Protein AF-0000000076640318 (afdb_homodimer)

Organism: NCBI:txid1194090

Solvent-accessible surface area (backbone atoms only — not comparable to full-atom values): 16605 Å² total; per-residue (Å²): 101,62,72,83,63,49,71,62,54,50,52,52,51,56,47,25,35,64,36,36,64,62,48,57,65,58,52,10,62,75,68,71,48,52,46,69,56,44,52,51,50,51,50,50,40,42,74,70,44,44,39,70,40,31,24,37,37,61,36,46,62,41,58,44,34,65,32,41,34,41,34,36,33,30,65,45,60,81,81,25,46,64,56,43,52,52,50,50,61,67,34,58,45,42,28,27,33,28,33,35,50,71,99,40,44,29,42,30,36,33,47,28,48,38,72,66,56,39,51,52,49,53,53,51,55,58,64,38,69,35,41,75,49,73,49,72,28,45,50,76,42,76,76,32,79,54,80,56,72,65,58,80,70,62,55,70,80,125,102,63,73,84,61,50,70,62,54,49,54,51,50,58,46,25,36,64,36,35,66,62,50,57,63,57,52,8,62,74,68,70,48,50,46,69,57,44,51,51,49,52,51,50,39,42,75,71,42,43,39,69,41,31,23,35,36,61,37,46,60,42,56,44,34,67,32,41,33,41,35,36,33,29,64,45,60,81,81,27,45,65,56,45,51,53,50,50,63,68,33,58,45,43,27,28,34,28,34,34,49,71,100,37,44,28,42,32,36,33,47,28,49,38,71,67,55,40,51,52,51,51,52,52,55,57,65,39,70,37,41,76,46,72,49,73,26,46,49,76,44,75,76,33,79,55,80,58,73,65,59,79,71,62,56,71,81,125

InterPro domains:
  IPR000485 AsnC-type HTH domain [PR00033] (5-21)
  IPR000485 AsnC-type HTH domain [PR00033] (32-51)
  IPR000485 AsnC-type HTH domain [PS50956] (5-66)
  IPR011008 Dimeric alpha-beta barrel [SSF54909] (65-151)
  IPR011991 ArsR-like helix-turn-helix domain [cd00090] (6-56)
  IPR019887 Transcription regulator AsnC/Lrp, ligand binding domain [PF01037] (68-148)
  IPR019888 Transcription regulator AsnC-like [SM00344] (5-112)
  IPR036388 Winged helix-like DNA-binding domain superfamily [G3DSA:1.10.10.10] (1-58)
  IPR036390 Winged helix DNA-binding domain superfamily [SSF46785] (3-74)

Foldseek 3Di:
DCPPDDPLLVQLLQVCQVVVPDDLVVSCVVSVHDSVVSVVSVVVCVVVCVPVDDDDDDDCVVVQQPWKKKKFWAFDDPVQVVVLVVVLVPDPQWPDWDQDDDDGGIITIGTHRDPVRVVVVVVVSCPRHRTDDMDMDIDPDDDDDGPDDPCVVVDDDD/DCPPDDPLLVQLLQVCQVVVPDDLVVSCVVSVHDSVVSVVSVVVCVVVCVPVDDDDDDDCVVVQQPWKKKKFWAFDDPVQVVVLVVVLVPDPQWPDWDQDDDDGGIITIGTHRDPVRVVVVVVVSCPRHRTDDMDMDIDPDDDDDGPDDPCVVVDDDD

Sequence (316 aa):
MAKGLDEIDIKILKHLQKEGRAQRNQLAEIVHLSVPSVSERMRKLEEKKLITDYRAILDGKLFNFDITAFVFVEVDGSDNYPKFIERTTNEPEVLECHSITGDGSHILKIRTENTDSFEKLLSRIQSWDGVSKSRSNVVLSSFKETTELPIEKTIDPKMAKGLDEIDIKILKHLQKEGRAQRNQLAEIVHLSVPSVSERMRKLEEKKLITDYRAILDGKLFNFDITAFVFVEVDGSDNYPKFIERTTNEPEVLECHSITGDGSHILKIRTENTDSFEKLLSRIQSWDGVSKSRSNVVLSSFKETTELPIEKTIDPK

pLDDT: mean 92.49, std 10.77, range [34.0, 98.69]

Nearest PDB structures (foldseek):
  2w25-assembly1_B  TM=9.347E-01  e=5.124E-13  Mycobacterium tuberculosis H37Rv
  2w29-assembly1_B  TM=9.343E-01  e=7.924E-13  Mycobacterium tuberculosis H37Rv
  2qz8-assembly1_B-2  TM=8.469E-01  e=8.434E-13  Mycobacterium tuberculosis H37Rv
  2ivm-assembly1_A  TM=8.840E-01  e=4.826E-12  Mycobacterium tuberculosis H37Rv
  4pcq-assembly1_B  TM=8.204E-01  e=1.576E-11  Mycobacterium tuberculosis H37Rv

Radius of gyration: 20.55 Å; Cα contacts (8 Å, |Δi|>4): 583; chains: 2; bounding box: 61×55×47 Å

Structure (mmCIF, N/CA/C/O backbone):
data_AF-0000000076640318-model_v1
#
loop_
_entity.id
_entity.type
_entity.pdbx_description
1 polymer 'Transcriptional regulator, AsnC family'
#
loop_
_atom_site.group_PDB
_atom_site.id
_atom_site.type_symbol
_atom_site.label_atom_id
_atom_site.label_alt_id
_atom_site.label_comp_id
_atom_site.label_asym_id
_atom_site.label_entity_id
_atom_site.label_seq_id
_atom_site.pdbx_PDB_ins_code
_atom_site.Cartn_x
_atom_site.Cartn_y
_atom_site.Cartn_z
_atom_site.occupancy
_atom_site.B_iso_or_equiv
_atom_site.auth_seq_id
_atom_site.auth_comp_id
_atom_site.auth_asym_id
_atom_site.auth_atom_id
_atom_site.pdbx_PDB_model_num
ATOM 1 N N . MET A 1 1 ? -16.531 -1.741 13.969 1 59.69 1 MET A N 1
ATOM 2 C CA . MET A 1 1 ? -17.062 -1.849 12.609 1 59.69 1 MET A CA 1
ATOM 3 C C . MET A 1 1 ? -17.594 -0.506 12.133 1 59.69 1 MET A C 1
ATOM 5 O O . MET A 1 1 ? -17.906 0.372 12.945 1 59.69 1 MET A O 1
ATOM 9 N N . ALA A 1 2 ? -17.203 -0.259 10.773 1 64.5 2 ALA A N 1
ATOM 10 C CA . ALA A 1 2 ? -17.688 0.993 10.188 1 64.5 2 ALA A CA 1
ATOM 11 C C . ALA A 1 2 ? -19.188 1.162 10.398 1 64.5 2 ALA A C 1
ATOM 13 O O . ALA A 1 2 ? -19.828 1.986 9.742 1 64.5 2 ALA A O 1
ATOM 14 N N . LYS A 1 3 ? -19.703 0.493 11.469 1 64.19 3 LYS A N 1
ATOM 15 C CA . LYS A 1 3 ? -21.109 0.664 11.844 1 64.19 3 LYS A CA 1
ATOM 16 C C . LYS A 1 3 ? -21.359 2.041 12.453 1 64.19 3 LYS A C 1
ATOM 18 O O . LYS A 1 3 ? -20.609 2.48 13.328 1 64.19 3 LYS A O 1
ATOM 23 N N . GLY A 1 4 ? -22.172 2.812 11.719 1 77.62 4 GLY A N 1
ATOM 24 C CA . GLY A 1 4 ? -22.625 4.09 12.25 1 77.62 4 GLY A CA 1
ATOM 25 C C . GLY A 1 4 ? -22.031 5.281 11.523 1 77.62 4 GLY A C 1
ATOM 26 O O . GLY A 1 4 ? -22.281 6.43 11.898 1 77.62 4 GLY A O 1
ATOM 27 N N . LEU A 1 5 ? -21.156 4.945 10.609 1 88.88 5 LEU A N 1
ATOM 28 C CA . LEU A 1 5 ? -20.609 6.062 9.844 1 88.88 5 LEU A CA 1
ATOM 29 C C . LEU A 1 5 ? -21.688 6.688 8.953 1 88.88 5 LEU A C 1
ATOM 31 O O . LEU A 1 5 ? -22.5 5.973 8.367 1 88.88 5 LEU A O 1
ATOM 35 N N . ASP A 1 6 ? -21.719 7.93 8.977 1 90.75 6 ASP A N 1
ATOM 36 C CA . ASP A 1 6 ? -22.656 8.602 8.078 1 90.75 6 ASP A CA 1
ATOM 37 C C . ASP A 1 6 ? -21.969 9.055 6.797 1 90.75 6 ASP A C 1
ATOM 39 O O . ASP A 1 6 ? -20.797 8.727 6.562 1 90.75 6 ASP A O 1
ATOM 43 N N . GLU A 1 7 ? -22.703 9.734 5.984 1 92.19 7 GLU A N 1
ATOM 44 C CA . GLU A 1 7 ? -22.219 10.141 4.672 1 92.19 7 GLU A CA 1
ATOM 45 C C . GLU A 1 7 ? -21.031 11.109 4.793 1 92.19 7 GLU A C 1
ATOM 47 O O . GLU A 1 7 ? -20.125 11.094 3.963 1 92.19 7 GLU A O 1
ATOM 52 N N . ILE A 1 8 ? -21.094 11.922 5.75 1 94.06 8 ILE A N 1
ATOM 53 C CA . ILE A 1 8 ? -20.047 12.898 5.957 1 94.06 8 ILE A CA 1
ATOM 54 C C . ILE A 1 8 ? -18.734 12.188 6.301 1 94.06 8 ILE A C 1
ATOM 56 O O . ILE A 1 8 ? -17.672 12.516 5.758 1 94.06 8 ILE A O 1
ATOM 60 N N . ASP A 1 9 ? -18.812 11.195 7.219 1 95.19 9 ASP A N 1
ATOM 61 C CA . ASP A 1 9 ? -17.641 10.406 7.57 1 95.19 9 ASP A CA 1
ATOM 62 C C . ASP A 1 9 ? -17.016 9.773 6.328 1 95.19 9 ASP A C 1
ATOM 64 O O . ASP A 1 9 ? -15.797 9.82 6.152 1 95.19 9 ASP A O 1
ATOM 68 N N . ILE A 1 10 ? -17.844 9.273 5.531 1 95 10 ILE A N 1
ATOM 69 C CA . ILE A 1 10 ? -17.391 8.586 4.328 1 95 10 ILE A CA 1
ATOM 70 C C . ILE A 1 10 ? -16.719 9.586 3.391 1 95 10 ILE A C 1
ATOM 72 O O . ILE A 1 10 ? -15.664 9.289 2.816 1 95 10 ILE A O 1
ATOM 76 N N . LYS A 1 11 ? -17.297 10.68 3.215 1 95.12 11 LYS A N 1
ATOM 77 C CA . LYS A 1 11 ? -16.719 11.719 2.363 1 95.12 11 LYS A CA 1
ATOM 78 C C . LYS A 1 11 ? -15.344 12.141 2.873 1 95.12 11 LYS A C 1
ATOM 80 O O . LYS A 1 11 ? -14.406 12.297 2.09 1 95.12 11 LYS A O 1
ATOM 85 N N . ILE A 1 12 ? -15.25 12.336 4.152 1 96.56 12 ILE A N 1
ATOM 86 C CA . ILE A 1 12 ? -13.984 12.719 4.77 1 96.56 12 ILE A CA 1
ATOM 87 C C . ILE A 1 12 ? -12.938 11.633 4.504 1 96.56 12 ILE A C 1
ATOM 89 O O . ILE A 1 12 ? -11.828 11.93 4.074 1 96.56 12 ILE A O 1
ATOM 93 N N . LEU A 1 13 ? -13.344 10.422 4.738 1 97.19 13 LEU A N 1
ATOM 94 C CA . LEU A 1 13 ? -12.43 9.289 4.582 1 97.19 13 LEU A CA 1
ATOM 95 C C . LEU A 1 13 ? -11.977 9.156 3.133 1 97.19 13 LEU A C 1
ATOM 97 O O . LEU A 1 13 ? -10.805 8.883 2.867 1 97.19 13 LEU A O 1
ATOM 101 N N . LYS A 1 14 ? -12.914 9.312 2.238 1 96.38 14 LYS A N 1
ATOM 102 C CA . LYS A 1 14 ? -12.578 9.242 0.819 1 96.38 14 LYS A CA 1
ATOM 103 C C . LYS A 1 14 ? -11.516 10.266 0.451 1 96.38 14 LYS A C 1
ATOM 105 O O . LYS A 1 14 ? -10.547 9.953 -0.246 1 96.38 14 LYS A O 1
ATOM 110 N N . HIS A 1 15 ? -11.672 11.414 0.914 1 96.44 15 HIS A N 1
ATOM 111 C CA . HIS A 1 15 ? -10.734 12.492 0.612 1 96.44 15 HIS A CA 1
ATOM 112 C C . HIS A 1 15 ? -9.375 12.234 1.259 1 96.44 15 HIS A C 1
ATOM 114 O O . HIS A 1 15 ? -8.336 12.406 0.618 1 96.44 15 HIS A O 1
ATOM 120 N N . LEU A 1 16 ? -9.391 11.773 2.471 1 97.62 16 LEU A N 1
ATOM 121 C CA . LEU A 1 16 ? -8.156 11.562 3.215 1 97.62 16 LEU A CA 1
ATOM 122 C C . LEU A 1 16 ? -7.34 10.43 2.605 1 97.62 16 LEU A C 1
ATOM 124 O O . LEU A 1 16 ? -6.109 10.438 2.656 1 97.62 16 LEU A O 1
ATOM 128 N N . GLN A 1 17 ? -8.039 9.422 2.02 1 97.81 17 GLN A N 1
ATOM 129 C CA . GLN A 1 17 ? -7.316 8.336 1.362 1 97.81 17 GLN A CA 1
ATOM 130 C C . GLN A 1 17 ? -6.512 8.852 0.171 1 97.81 17 GLN A C 1
ATOM 132 O O . GLN A 1 17 ? -5.5 8.258 -0.204 1 97.81 17 GLN A O 1
ATOM 137 N N . LYS A 1 18 ? -6.945 9.945 -0.354 1 96.31 18 LYS A N 1
ATOM 138 C CA . LYS A 1 18 ? -6.289 10.531 -1.522 1 96.31 18 LYS A CA 1
ATOM 139 C C . LYS A 1 18 ? -5.348 11.656 -1.118 1 96.31 18 LYS A C 1
ATOM 141 O O . LYS A 1 18 ? -4.277 11.828 -1.709 1 96.31 18 LYS A O 1
ATOM 146 N N . GLU A 1 19 ? -5.836 12.398 -0.185 1 96.5 19 GLU A N 1
ATOM 147 C CA . GLU A 1 19 ? -5.09 13.539 0.349 1 96.5 19 GLU A CA 1
ATOM 148 C C . GLU A 1 19 ? -4.945 13.445 1.865 1 96.5 19 GLU A C 1
ATOM 150 O O . GLU A 1 19 ? -5.629 14.156 2.605 1 96.5 19 GLU A O 1
ATOM 155 N N . GLY A 1 20 ? -4.012 12.711 2.232 1 96.88 20 GLY A N 1
ATOM 156 C CA . GLY A 1 20 ? -3.844 12.406 3.643 1 96.88 20 GLY A CA 1
ATOM 157 C C . GLY A 1 20 ? -3.445 13.609 4.473 1 96.88 20 GLY A C 1
ATOM 158 O O . GLY A 1 20 ? -3.627 13.617 5.691 1 96.88 20 GLY A O 1
ATOM 159 N N . ARG A 1 21 ? -2.922 14.656 3.846 1 95 21 ARG A N 1
ATOM 160 C CA . ARG A 1 21 ? -2.504 15.852 4.57 1 95 21 ARG A CA 1
ATOM 161 C C . ARG A 1 21 ? -3.469 17.016 4.32 1 95 21 ARG A C 1
ATOM 163 O O . ARG A 1 21 ? -3.127 18.172 4.547 1 95 21 ARG A O 1
ATOM 170 N N . ALA A 1 22 ? -4.59 16.688 3.803 1 94.69 22 ALA A N 1
ATOM 171 C CA . ALA A 1 22 ? -5.57 17.75 3.578 1 94.69 22 ALA A CA 1
ATOM 172 C C . ALA A 1 22 ? -5.809 18.562 4.852 1 94.69 22 ALA A C 1
ATOM 174 O O . ALA A 1 22 ? -5.91 18 5.941 1 94.69 22 ALA A O 1
ATOM 175 N N . GLN A 1 23 ? -5.855 19.891 4.66 1 93.69 23 GLN A N 1
ATOM 176 C CA . GLN A 1 23 ? -6.133 20.766 5.789 1 93.69 23 GLN A CA 1
ATOM 177 C C . GLN A 1 23 ? -7.574 20.609 6.266 1 93.69 23 GLN A C 1
ATOM 179 O O . GLN A 1 23 ? -8.484 20.406 5.457 1 93.69 23 GLN A O 1
ATOM 184 N N . ARG A 1 24 ? -7.66 20.75 7.543 1 95.25 24 ARG A N 1
ATOM 185 C CA . ARG A 1 24 ? -8.992 20.594 8.117 1 95.25 24 ARG A CA 1
ATOM 186 C C . ARG A 1 24 ? -9.953 21.625 7.547 1 95.25 24 ARG A C 1
ATOM 188 O O . ARG A 1 24 ? -11.148 21.359 7.383 1 95.25 24 ARG A O 1
ATOM 195 N N . ASN A 1 25 ? -9.453 22.844 7.23 1 96.38 25 ASN A N 1
ATOM 196 C CA . ASN A 1 25 ? -10.32 23.875 6.641 1 96.38 25 ASN A CA 1
ATOM 197 C C . ASN A 1 25 ? -10.797 23.469 5.25 1 96.38 25 ASN A C 1
ATOM 199 O O . ASN A 1 25 ? -11.945 23.719 4.887 1 96.38 25 ASN A O 1
ATOM 203 N N . GLN A 1 26 ? -10.016 22.875 4.465 1 96.19 26 GLN A N 1
ATOM 204 C CA . GLN A 1 26 ? -10.406 22.359 3.154 1 96.19 26 GLN A CA 1
ATOM 205 C C . GLN A 1 26 ? -11.453 21.266 3.277 1 96.19 26 GLN A C 1
ATOM 207 O O . GLN A 1 26 ? -12.445 21.266 2.549 1 96.19 26 GLN A O 1
ATOM 212 N N . LEU A 1 27 ? -11.195 20.328 4.164 1 97.38 27 LEU A N 1
ATOM 213 C CA . LEU A 1 27 ? -12.156 19.25 4.402 1 97.38 27 LEU A CA 1
ATOM 214 C C . LEU A 1 27 ? -13.508 19.812 4.836 1 97.38 27 LEU A C 1
ATOM 216 O O . LEU A 1 27 ? -14.555 19.328 4.406 1 97.38 27 LEU A O 1
ATOM 220 N N . ALA A 1 28 ? -13.445 20.781 5.727 1 97.75 28 ALA A N 1
ATOM 221 C CA . ALA A 1 28 ? -14.664 21.438 6.203 1 97.75 28 ALA A CA 1
ATOM 222 C C . ALA A 1 28 ? -15.477 22 5.039 1 97.75 28 ALA A C 1
ATOM 224 O O . ALA A 1 28 ? -16.703 21.859 5 1 97.75 28 ALA A O 1
ATOM 225 N N . GLU A 1 29 ? -14.836 22.625 4.102 1 97.31 29 GLU A N 1
ATOM 226 C CA . GLU A 1 29 ? -15.492 23.172 2.914 1 97.31 29 GLU A CA 1
ATOM 227 C C . GLU A 1 29 ? -16.094 22.062 2.061 1 97.31 29 GLU A C 1
ATOM 229 O O . GLU A 1 29 ? -17.234 22.188 1.607 1 97.31 29 GLU A O 1
ATOM 234 N N . ILE A 1 30 ? -15.43 21.031 1.922 1 95.31 30 ILE A N 1
ATOM 235 C CA . ILE A 1 30 ? -15.828 19.922 1.066 1 95.31 30 ILE A CA 1
ATOM 236 C C . ILE A 1 30 ? -17.078 19.25 1.637 1 95.31 30 ILE A C 1
ATOM 238 O O . ILE A 1 30 ? -17.984 18.875 0.89 1 95.31 30 ILE A O 1
ATOM 242 N N . VAL A 1 31 ? -17.125 19.078 2.906 1 96.44 31 VAL A N 1
ATOM 243 C CA . VAL A 1 31 ? -18.219 18.312 3.496 1 96.44 31 VAL A CA 1
ATOM 244 C C . VAL A 1 31 ? -19.25 19.266 4.094 1 96.44 31 VAL A C 1
ATOM 246 O O . VAL A 1 31 ? -20.234 18.828 4.699 1 96.44 31 VAL A O 1
ATOM 249 N N . HIS A 1 32 ? -19 20.578 4.008 1 96.94 32 HIS A N 1
ATOM 250 C CA . HIS A 1 32 ? -19.938 21.609 4.445 1 96.94 32 HIS A CA 1
ATOM 251 C C . HIS A 1 32 ? -20.172 21.531 5.949 1 96.94 32 HIS A C 1
ATOM 253 O O . HIS A 1 32 ? -21.328 21.516 6.402 1 96.94 32 HIS A O 1
ATOM 259 N N . LEU A 1 33 ? -19.188 21.5 6.719 1 97.56 33 LEU A N 1
ATOM 260 C CA . LEU A 1 33 ? -19.172 21.547 8.18 1 97.56 33 LEU A CA 1
ATOM 261 C C . LEU A 1 33 ? -18.172 22.578 8.68 1 97.56 33 LEU A C 1
ATOM 263 O O . LEU A 1 33 ? -17.406 23.141 7.895 1 97.56 33 LEU A O 1
ATOM 267 N N . SER A 1 34 ? -18.266 22.812 9.969 1 97.5 34 SER A N 1
ATOM 268 C CA . SER A 1 34 ? -17.266 23.672 10.594 1 97.5 34 SER A CA 1
ATOM 269 C C . SER A 1 34 ? -15.945 22.922 10.797 1 97.5 34 SER A C 1
ATOM 271 O O . SER A 1 34 ? -15.93 21.688 10.859 1 97.5 34 SER A O 1
ATOM 273 N N . VAL A 1 35 ? -14.891 23.672 10.883 1 97.81 35 VAL A N 1
ATOM 274 C CA . VAL A 1 35 ? -13.562 23.094 11.086 1 97.81 35 VAL A CA 1
ATOM 275 C C . VAL A 1 35 ? -13.555 22.297 12.383 1 97.81 35 VAL A C 1
ATOM 277 O O . VAL A 1 35 ? -13.086 21.156 12.406 1 97.81 35 VAL A O 1
ATOM 280 N N . PRO A 1 36 ? -14.109 22.75 13.508 1 97.81 36 PRO A N 1
ATOM 281 C CA . PRO A 1 36 ? -14.148 21.953 14.727 1 97.81 36 PRO A CA 1
ATOM 282 C C . PRO A 1 36 ? -14.922 20.656 14.562 1 97.81 36 PRO A C 1
ATOM 284 O O . PRO A 1 36 ? -14.547 19.625 15.133 1 97.81 36 PRO A O 1
ATOM 287 N N . SER A 1 37 ? -15.977 20.672 13.859 1 97.5 37 SER A N 1
ATOM 288 C CA . SER A 1 37 ? -16.766 19.469 13.617 1 97.5 37 SER A CA 1
ATOM 289 C C . SER A 1 37 ? -15.977 18.422 12.844 1 97.5 37 SER A C 1
ATOM 291 O O . SER A 1 37 ? -16 17.234 13.188 1 97.5 37 SER A O 1
ATOM 293 N N . VAL A 1 38 ? -15.32 18.891 11.789 1 97.69 38 VAL A N 1
ATOM 294 C CA . VAL A 1 38 ? -14.477 18 11.008 1 97.69 38 VAL A CA 1
ATOM 295 C C . VAL A 1 38 ? -13.375 17.422 11.898 1 97.69 38 VAL A C 1
ATOM 297 O O . VAL A 1 38 ? -13.086 16.219 11.836 1 97.69 38 VAL A O 1
ATOM 300 N N . SER A 1 39 ? -12.75 18.297 12.68 1 97.19 39 SER A N 1
ATOM 301 C CA . SER A 1 39 ? -11.695 17.859 13.594 1 97.19 39 SER A CA 1
ATOM 302 C C . SER A 1 39 ? -12.188 16.766 14.531 1 97.19 39 SER A C 1
ATOM 304 O O . SER A 1 39 ? -11.5 15.766 14.758 1 97.19 39 SER A O 1
ATOM 306 N N . GLU A 1 40 ? -13.312 16.938 15.047 1 97 40 GLU A N 1
ATOM 307 C CA . GLU A 1 40 ? -13.906 15.961 15.953 1 97 40 GLU A CA 1
ATOM 308 C C . GLU A 1 40 ? -14.203 14.648 15.234 1 97 40 GLU A C 1
ATOM 310 O O . GLU A 1 40 ? -13.945 13.562 15.773 1 97 40 GLU A O 1
ATOM 315 N N . ARG A 1 41 ? -14.734 14.742 14.117 1 96.12 41 ARG A N 1
ATOM 316 C CA . ARG A 1 41 ? -15.031 13.547 13.328 1 96.12 41 ARG A CA 1
ATOM 317 C C . ARG A 1 41 ? -13.75 12.773 13.008 1 96.12 41 ARG A C 1
ATOM 319 O O . ARG A 1 41 ? -13.711 11.547 13.148 1 96.12 41 ARG A O 1
ATOM 326 N N . MET A 1 42 ? -12.766 13.508 12.523 1 96.69 42 MET A N 1
ATOM 327 C CA . MET A 1 42 ? -11.492 12.859 12.227 1 96.69 42 MET A CA 1
ATOM 328 C C . MET A 1 42 ? -10.922 12.18 13.461 1 96.69 42 MET A C 1
ATOM 330 O O . MET A 1 42 ? -10.422 11.055 13.383 1 96.69 42 MET A O 1
ATOM 334 N N . ARG A 1 43 ? -10.938 12.891 14.57 1 96.44 43 ARG A N 1
ATOM 335 C CA . ARG A 1 43 ? -10.461 12.32 15.828 1 96.44 43 ARG A CA 1
ATOM 336 C C . ARG A 1 43 ? -11.18 11.008 16.141 1 96.44 43 ARG A C 1
ATOM 338 O O . ARG A 1 43 ? -10.547 10.023 16.516 1 96.44 43 ARG A O 1
ATOM 345 N N . LYS A 1 44 ? -12.445 10.953 16.016 1 95.88 44 LYS A N 1
ATOM 346 C CA . LYS A 1 44 ? -13.242 9.766 16.297 1 95.88 44 LYS A CA 1
ATOM 347 C C . LYS A 1 44 ? -12.883 8.625 15.336 1 95.88 44 LYS A C 1
ATOM 349 O O . LYS A 1 44 ? -12.805 7.469 15.75 1 95.88 44 LYS A O 1
ATOM 354 N N . LEU A 1 45 ? -12.758 8.984 14.078 1 96.19 45 LEU A N 1
ATOM 355 C CA . LEU A 1 45 ? -12.383 7.988 13.078 1 96.19 45 LEU A CA 1
ATOM 356 C C . LEU A 1 45 ? -11.039 7.352 13.43 1 96.19 45 LEU A C 1
ATOM 358 O O . LEU A 1 45 ? -10.859 6.145 13.242 1 96.19 45 LEU A O 1
ATOM 362 N N . GLU A 1 46 ? -10.086 8.125 13.914 1 96.38 46 GLU A N 1
ATOM 363 C CA . GLU A 1 46 ? -8.773 7.641 14.32 1 96.38 46 GLU A CA 1
ATOM 364 C C . GLU A 1 46 ? -8.859 6.832 15.617 1 96.38 46 GLU A C 1
ATOM 366 O O . GLU A 1 46 ? -8.25 5.77 15.727 1 96.38 46 GLU A O 1
ATOM 371 N N . GLU A 1 47 ? -9.625 7.316 16.594 1 95.81 47 GLU A N 1
ATOM 372 C CA . GLU A 1 47 ? -9.781 6.637 17.875 1 95.81 47 GLU A CA 1
ATOM 373 C C . GLU A 1 47 ? -10.414 5.262 17.688 1 95.81 47 GLU A C 1
ATOM 375 O O . GLU A 1 47 ? -10.078 4.32 18.406 1 95.81 47 GLU A O 1
ATOM 380 N N . LYS A 1 48 ? -11.336 5.199 16.75 1 95.25 48 LYS A N 1
ATOM 381 C CA . LYS A 1 48 ?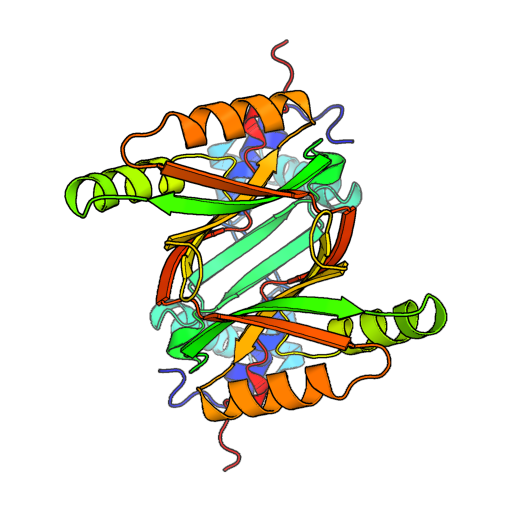 -12.016 3.938 16.469 1 95.25 48 LYS A CA 1
ATOM 382 C C . LYS A 1 48 ? -11.141 3.02 15.617 1 95.25 48 LYS A C 1
ATOM 384 O O . LYS A 1 48 ? -11.562 1.925 15.242 1 95.25 48 LYS A O 1
ATOM 389 N N . LYS A 1 49 ? -10.016 3.457 15.195 1 96.19 49 LYS A N 1
ATOM 390 C CA . LYS A 1 49 ? -9.008 2.707 14.445 1 96.19 49 LYS A CA 1
ATOM 391 C C . LYS A 1 49 ? -9.469 2.449 13.016 1 96.19 49 LYS A C 1
ATOM 393 O O . LYS A 1 49 ? -8.977 1.528 12.352 1 96.19 49 LYS A O 1
ATOM 398 N N . LEU A 1 50 ? -10.484 3.23 12.594 1 96.31 50 LEU A N 1
ATOM 399 C CA . LEU A 1 50 ? -10.883 3.17 11.195 1 96.31 50 LEU A CA 1
ATOM 400 C C . LEU A 1 50 ? -9.773 3.699 10.289 1 96.31 50 LEU A C 1
ATOM 402 O O . LEU A 1 50 ? -9.562 3.182 9.195 1 96.31 50 LEU A O 1
ATOM 406 N N . ILE A 1 51 ? -9.18 4.777 10.727 1 96.94 51 ILE A N 1
ATOM 407 C CA . ILE A 1 51 ? -7.918 5.234 10.156 1 96.94 51 ILE A CA 1
ATOM 408 C C . ILE A 1 51 ? -6.754 4.703 10.992 1 96.94 51 ILE A C 1
ATOM 410 O O . ILE A 1 51 ? -6.637 5.023 12.172 1 96.94 51 ILE A O 1
ATOM 414 N N . THR A 1 52 ? -5.879 3.971 10.414 1 95.5 52 THR A N 1
ATOM 415 C CA . THR A 1 52 ? -4.801 3.346 11.172 1 95.5 52 THR A CA 1
ATOM 416 C C . THR A 1 52 ? -3.531 4.191 11.102 1 95.5 52 THR A C 1
ATOM 418 O O . THR A 1 52 ? -2.734 4.203 12.039 1 95.5 52 THR A O 1
ATOM 421 N N . ASP A 1 53 ? -3.35 4.809 9.961 1 95.5 53 ASP A N 1
ATOM 422 C CA . ASP A 1 53 ? -2.127 5.574 9.742 1 95.5 53 ASP A CA 1
ATOM 423 C C . ASP A 1 53 ? -2.316 6.609 8.641 1 95.5 53 ASP A C 1
ATOM 425 O O . ASP A 1 53 ? -3.299 6.562 7.895 1 95.5 53 ASP A O 1
ATOM 429 N N . TYR A 1 54 ? -1.481 7.594 8.719 1 97.69 54 TYR A N 1
ATOM 430 C CA . TYR A 1 54 ? -1.181 8.438 7.57 1 97.69 54 TYR A CA 1
ATOM 431 C C . TYR A 1 54 ? 0.25 8.219 7.094 1 97.69 54 TYR A C 1
ATOM 433 O O . TYR A 1 54 ? 1.179 8.148 7.902 1 97.69 54 TYR A O 1
ATOM 441 N N . ARG A 1 55 ? 0.411 8.094 5.801 1 98.31 55 ARG A N 1
ATOM 442 C CA . ARG A 1 55 ? 1.744 7.766 5.305 1 98.31 55 ARG A CA 1
ATOM 443 C C . ARG A 1 55 ? 2.096 8.609 4.086 1 98.31 55 ARG A C 1
ATOM 445 O O . ARG A 1 55 ? 1.241 8.867 3.232 1 98.31 55 ARG A O 1
ATOM 452 N N . ALA A 1 56 ? 3.32 9.031 4.004 1 98.25 56 ALA A N 1
ATOM 453 C CA . ALA A 1 56 ? 3.863 9.508 2.738 1 98.25 56 ALA A CA 1
ATOM 454 C C . ALA A 1 56 ? 4.195 8.352 1.804 1 98.25 56 ALA A C 1
ATOM 456 O O . ALA A 1 56 ? 4.77 7.348 2.23 1 98.25 56 ALA A O 1
ATOM 457 N N . ILE A 1 57 ? 3.723 8.438 0.661 1 98.06 57 ILE A N 1
ATOM 458 C CA . ILE A 1 57 ? 4.062 7.469 -0.378 1 98.06 57 ILE A CA 1
ATOM 459 C C . ILE A 1 57 ? 5.238 7.988 -1.199 1 98.06 57 ILE A C 1
ATOM 461 O O . ILE A 1 57 ? 5.172 9.078 -1.773 1 98.06 57 ILE A O 1
ATOM 465 N N . LEU A 1 58 ? 6.324 7.23 -1.223 1 97.44 58 LEU A N 1
ATOM 466 C CA . LEU A 1 58 ? 7.527 7.625 -1.948 1 97.44 58 LEU A CA 1
ATOM 467 C C . LEU A 1 58 ? 7.586 6.949 -3.312 1 97.44 58 LEU A C 1
ATOM 469 O O . LEU A 1 58 ? 7.07 5.844 -3.484 1 97.44 58 LEU A O 1
ATOM 473 N N . ASP A 1 59 ? 8.211 7.664 -4.266 1 95.81 59 ASP A N 1
ATOM 474 C CA . ASP A 1 59 ? 8.461 7.07 -5.574 1 95.81 59 ASP A CA 1
ATOM 475 C C . ASP A 1 59 ? 9.656 6.117 -5.527 1 95.81 59 ASP A C 1
ATOM 477 O O . ASP A 1 59 ? 10.805 6.555 -5.516 1 95.81 59 ASP A O 1
ATOM 481 N N . GLY A 1 60 ? 9.383 4.859 -5.578 1 94.38 60 GLY A N 1
ATOM 482 C CA . GLY A 1 60 ? 10.43 3.855 -5.441 1 94.38 60 GLY A CA 1
ATOM 483 C C . GLY A 1 60 ? 11.523 3.986 -6.484 1 94.38 60 GLY A C 1
ATOM 484 O O . GLY A 1 60 ? 12.703 3.818 -6.176 1 94.38 60 GLY A O 1
ATOM 485 N N . LYS A 1 61 ? 11.148 4.246 -7.688 1 92.88 61 LYS A N 1
ATOM 486 C CA . LYS A 1 61 ? 12.117 4.352 -8.773 1 92.88 61 LYS A CA 1
ATOM 487 C C . LYS A 1 61 ? 13.094 5.5 -8.531 1 92.88 61 LYS A C 1
ATOM 489 O O . LYS A 1 61 ? 14.297 5.355 -8.766 1 92.88 61 LYS A O 1
ATOM 494 N N . LEU A 1 62 ? 12.617 6.602 -8.078 1 93.19 62 LEU A N 1
ATOM 495 C CA . LEU A 1 62 ? 13.461 7.758 -7.824 1 93.19 62 LEU A CA 1
ATOM 496 C C . LEU A 1 62 ? 14.398 7.5 -6.648 1 93.19 62 LEU A C 1
ATOM 498 O O . LEU A 1 62 ? 15.398 8.203 -6.48 1 93.19 62 LEU A O 1
ATOM 502 N N . PHE A 1 63 ? 14.109 6.504 -5.785 1 93.94 63 PHE A N 1
ATOM 503 C CA . PHE A 1 63 ? 14.992 6.105 -4.695 1 93.94 63 PHE A CA 1
ATOM 504 C C . PHE A 1 63 ? 15.805 4.875 -5.078 1 93.94 63 PHE A C 1
ATOM 506 O O . PHE A 1 63 ? 16.391 4.215 -4.211 1 93.94 63 PHE A O 1
ATOM 513 N N . ASN A 1 64 ? 15.742 4.484 -6.305 1 91.94 64 ASN A N 1
ATOM 514 C CA . ASN A 1 64 ? 16.547 3.43 -6.906 1 91.94 64 ASN A CA 1
ATOM 515 C C . ASN A 1 64 ? 16.062 2.045 -6.492 1 91.94 64 ASN A C 1
ATOM 517 O O . ASN A 1 64 ? 16.859 1.099 -6.426 1 91.94 64 ASN A O 1
ATOM 521 N N . PHE A 1 65 ? 14.883 2 -6.051 1 95 65 PHE A N 1
ATOM 522 C CA . PHE A 1 65 ? 14.258 0.689 -5.906 1 95 65 PHE A CA 1
ATOM 523 C C . PHE A 1 65 ? 13.664 0.226 -7.23 1 95 65 PHE A C 1
ATOM 525 O O . PHE A 1 65 ? 12.445 0.301 -7.43 1 95 65 PHE A O 1
ATOM 532 N N . ASP A 1 66 ? 14.445 -0.413 -7.992 1 94.75 66 ASP A N 1
ATOM 533 C CA . ASP A 1 66 ? 14.109 -0.65 -9.391 1 94.75 66 ASP A CA 1
ATOM 534 C C . ASP A 1 66 ? 13.43 -2.006 -9.57 1 94.75 66 ASP A C 1
ATOM 536 O O . ASP A 1 66 ? 12.875 -2.289 -10.633 1 94.75 66 ASP A O 1
ATOM 540 N N . ILE A 1 67 ? 13.492 -2.791 -8.523 1 97.44 67 ILE A N 1
ATOM 541 C CA . ILE A 1 67 ? 12.945 -4.141 -8.656 1 97.44 67 ILE A CA 1
ATOM 542 C C . ILE A 1 67 ? 11.781 -4.32 -7.688 1 97.44 67 ILE A C 1
ATOM 544 O O . ILE A 1 67 ? 11.922 -4.09 -6.484 1 97.44 67 ILE A O 1
ATOM 548 N N . THR A 1 68 ? 10.711 -4.602 -8.188 1 98.25 68 THR A N 1
ATOM 549 C CA . THR A 1 68 ? 9.586 -5.141 -7.434 1 98.25 68 THR A CA 1
ATOM 550 C C . THR A 1 68 ? 9.312 -6.59 -7.828 1 98.25 68 THR A C 1
ATOM 552 O O . THR A 1 68 ? 9.391 -6.941 -9.008 1 98.25 68 THR A O 1
ATOM 555 N N . ALA A 1 69 ? 9.039 -7.426 -6.84 1 98.25 69 ALA A N 1
ATOM 556 C CA . ALA A 1 69 ? 8.75 -8.828 -7.148 1 98.25 69 ALA A CA 1
ATOM 557 C C . ALA A 1 69 ? 7.781 -9.422 -6.137 1 98.25 69 ALA A C 1
ATOM 559 O O . ALA A 1 69 ? 7.715 -8.977 -4.988 1 98.25 69 ALA A O 1
ATOM 560 N N . PHE A 1 70 ? 7.031 -10.352 -6.637 1 97.81 70 PHE A N 1
ATOM 561 C CA . PHE A 1 70 ? 6.242 -11.227 -5.773 1 97.81 70 PHE A CA 1
ATOM 562 C C . PHE A 1 70 ? 6.918 -12.578 -5.617 1 97.81 70 PHE A C 1
ATOM 564 O O . PHE A 1 70 ? 7.289 -13.211 -6.605 1 97.81 70 PHE A O 1
ATOM 571 N N . VAL A 1 71 ? 7.105 -13.008 -4.379 1 96.81 71 VAL A N 1
ATOM 572 C CA . VAL A 1 71 ? 7.793 -14.266 -4.098 1 96.81 71 VAL A CA 1
ATOM 573 C C . VAL A 1 71 ? 6.852 -15.211 -3.348 1 96.81 71 VAL A C 1
ATOM 575 O O . VAL A 1 71 ? 6.41 -14.898 -2.238 1 96.81 71 VAL A O 1
ATOM 578 N N . PHE A 1 72 ? 6.555 -16.328 -3.957 1 95.69 72 PHE A N 1
ATOM 579 C CA . PHE A 1 72 ? 5.859 -17.406 -3.281 1 95.69 72 PHE A CA 1
ATOM 580 C C . PHE A 1 72 ? 6.844 -18.281 -2.5 1 95.69 72 PHE A C 1
ATOM 582 O O . PHE A 1 72 ? 7.875 -18.688 -3.031 1 95.69 72 PHE A O 1
ATOM 589 N N . VAL A 1 73 ? 6.5 -18.469 -1.288 1 95.62 73 VAL A N 1
ATOM 590 C CA . VAL A 1 73 ? 7.379 -19.266 -0.432 1 95.62 73 VAL A CA 1
ATOM 591 C C . VAL A 1 73 ? 6.59 -20.406 0.197 1 95.62 73 VAL A C 1
ATOM 593 O O . VAL A 1 73 ? 5.465 -20.219 0.664 1 95.62 73 VAL A O 1
ATOM 596 N N . GLU A 1 74 ? 7.145 -21.562 0.137 1 94.44 74 GLU A N 1
ATOM 597 C CA . GLU A 1 74 ? 6.617 -22.719 0.871 1 94.44 74 GLU A CA 1
ATOM 598 C C . GLU A 1 74 ? 7.414 -22.969 2.148 1 94.44 74 GLU A C 1
ATOM 600 O O . GLU A 1 74 ? 8.633 -23.141 2.102 1 94.44 74 GLU A O 1
ATOM 605 N N . VAL A 1 75 ? 6.754 -22.844 3.229 1 91.19 75 VAL A N 1
ATOM 606 C CA . VAL A 1 75 ? 7.387 -23.047 4.527 1 91.19 75 VAL A CA 1
ATOM 607 C C . VAL A 1 75 ? 6.895 -24.375 5.129 1 91.19 75 VAL A C 1
ATOM 609 O O . VAL A 1 75 ? 5.691 -24.578 5.27 1 91.19 75 VAL A O 1
ATOM 612 N N . ASP A 1 76 ? 7.832 -25.203 5.434 1 84.44 76 ASP A N 1
ATOM 613 C CA . ASP A 1 76 ? 7.531 -26.516 5.996 1 84.44 76 ASP A CA 1
ATOM 614 C C . ASP A 1 76 ? 7.648 -26.5 7.516 1 84.44 76 ASP A C 1
ATOM 616 O O . ASP A 1 76 ? 8.539 -25.859 8.07 1 84.44 76 ASP A O 1
ATOM 620 N N . GLY A 1 77 ? 6.844 -27.297 8.094 1 78.25 77 GLY A N 1
ATOM 621 C CA . GLY A 1 77 ? 6.914 -27.547 9.523 1 78.25 77 GLY A CA 1
ATOM 622 C C . GLY A 1 77 ? 6.34 -26.422 10.359 1 78.25 77 GLY A C 1
ATOM 623 O O . GLY A 1 77 ? 6.711 -25.266 10.18 1 78.25 77 GLY A O 1
ATOM 624 N N . SER A 1 78 ? 5.453 -26.672 11.188 1 77.19 78 SER A N 1
ATOM 625 C CA . SER A 1 78 ? 4.777 -25.734 12.07 1 77.19 78 SER A CA 1
ATOM 626 C C . SER A 1 78 ? 5.77 -25 12.969 1 77.19 78 SER A C 1
ATOM 628 O O . SER A 1 78 ? 5.539 -23.844 13.352 1 77.19 78 SER A O 1
ATOM 630 N N . ASP A 1 79 ? 6.945 -25.656 13.156 1 85.06 79 ASP A N 1
ATOM 631 C CA . ASP A 1 79 ? 7.922 -25.078 14.07 1 85.06 79 ASP A CA 1
ATOM 632 C C . ASP A 1 79 ? 8.656 -23.906 13.43 1 85.06 79 ASP A C 1
ATOM 634 O O . ASP A 1 79 ? 9.141 -23.016 14.125 1 85.06 79 ASP A O 1
ATOM 638 N N . ASN A 1 80 ? 8.664 -23.906 12.219 1 88.62 80 ASN A N 1
ATOM 639 C CA . ASN A 1 80 ? 9.438 -22.891 11.492 1 88.62 80 ASN A CA 1
ATOM 640 C C . ASN A 1 80 ? 8.578 -21.688 11.148 1 88.62 80 ASN A C 1
ATOM 642 O O . ASN A 1 80 ? 9.109 -20.609 10.836 1 88.62 80 ASN A O 1
ATOM 646 N N . TYR A 1 81 ? 7.375 -21.875 11.359 1 89.38 81 TYR A N 1
ATOM 647 C CA . TYR A 1 81 ? 6.418 -20.875 10.906 1 89.38 81 TYR A CA 1
ATOM 648 C C . TYR A 1 81 ? 6.598 -19.562 11.672 1 89.38 81 TYR A C 1
ATOM 650 O O . TYR A 1 81 ? 6.766 -18.5 11.062 1 89.38 81 TYR A O 1
ATOM 658 N N . PRO A 1 82 ? 6.648 -19.578 12.977 1 91.88 82 PRO A N 1
ATOM 659 C CA . PRO A 1 82 ? 6.828 -18.328 13.703 1 91.88 82 PRO A CA 1
ATOM 660 C C . PRO A 1 82 ? 8.148 -17.625 13.367 1 91.88 82 PRO A C 1
ATOM 662 O O . PRO A 1 82 ? 8.195 -16.406 13.273 1 91.88 82 PRO A O 1
ATOM 665 N N . LYS A 1 83 ? 9.156 -18.359 13.164 1 93.88 83 LYS A N 1
ATOM 666 C CA . LYS A 1 83 ? 10.461 -17.812 12.82 1 93.88 83 LYS A CA 1
ATOM 667 C C . LYS A 1 83 ? 10.43 -17.156 11.438 1 93.88 83 LYS A C 1
ATOM 669 O O . LYS A 1 83 ? 11 -16.078 11.234 1 93.88 83 LYS A O 1
ATOM 674 N N . PHE A 1 84 ? 9.773 -17.844 10.578 1 95.12 84 PHE A N 1
ATOM 675 C CA . PHE A 1 84 ? 9.641 -17.312 9.227 1 95.12 84 PHE A CA 1
ATOM 676 C C . PHE A 1 84 ? 8.914 -15.969 9.242 1 95.12 84 PHE A C 1
ATOM 678 O O . PHE A 1 84 ? 9.359 -15.008 8.617 1 95.12 84 PHE A O 1
ATOM 685 N N . ILE A 1 85 ? 7.852 -15.906 9.977 1 95.56 85 ILE A N 1
ATOM 686 C CA . ILE A 1 85 ? 7.051 -14.695 10.078 1 95.56 85 ILE A CA 1
ATOM 687 C C . ILE A 1 85 ? 7.887 -13.578 10.703 1 95.56 85 ILE A C 1
ATOM 689 O O . ILE A 1 85 ? 7.871 -12.438 10.227 1 95.56 85 ILE A O 1
ATOM 693 N N . GLU A 1 86 ? 8.594 -13.859 11.703 1 96.5 86 GLU A N 1
ATOM 694 C CA . GLU A 1 86 ? 9.453 -12.875 12.352 1 96.5 86 GLU A CA 1
ATOM 695 C C . GLU A 1 86 ? 10.492 -12.32 11.383 1 96.5 86 GLU A C 1
ATOM 697 O O . GLU A 1 86 ? 10.695 -11.109 11.305 1 96.5 86 GLU A O 1
ATOM 702 N N . ARG A 1 87 ? 11.125 -13.172 10.633 1 96.5 87 ARG A N 1
ATOM 703 C CA . ARG A 1 87 ? 12.156 -12.766 9.688 1 96.5 87 ARG A CA 1
ATOM 704 C C . ARG A 1 87 ? 11.578 -11.891 8.586 1 96.5 87 ARG A C 1
ATOM 706 O O . ARG A 1 87 ? 12.148 -10.852 8.25 1 96.5 87 ARG A O 1
ATOM 713 N N . THR A 1 88 ? 10.453 -12.352 8.055 1 97.06 88 THR A N 1
ATOM 714 C CA . THR A 1 88 ? 9.836 -11.594 6.973 1 97.06 88 THR A CA 1
ATOM 715 C C . THR A 1 88 ? 9.383 -10.219 7.457 1 97.06 88 THR A C 1
ATOM 717 O O . THR A 1 88 ? 9.547 -9.219 6.754 1 97.06 88 THR A O 1
ATOM 720 N N . THR A 1 89 ? 8.812 -10.18 8.688 1 97.44 89 THR A N 1
ATOM 721 C CA . THR A 1 89 ? 8.305 -8.938 9.234 1 97.44 89 THR A CA 1
ATOM 722 C C . THR A 1 89 ? 9.438 -7.957 9.516 1 97.44 89 THR A C 1
ATOM 724 O O . THR A 1 89 ? 9.266 -6.742 9.383 1 97.44 89 THR A O 1
ATOM 727 N N . ASN A 1 90 ? 10.633 -8.445 9.766 1 96.88 90 ASN A N 1
ATOM 728 C CA . ASN A 1 90 ? 11.773 -7.605 10.125 1 96.88 90 ASN A CA 1
ATOM 729 C C . ASN A 1 90 ? 12.625 -7.258 8.906 1 96.88 90 ASN A C 1
ATOM 731 O O . ASN A 1 90 ? 13.523 -6.426 8.992 1 96.88 90 ASN A O 1
ATOM 735 N N . GLU A 1 91 ? 12.383 -7.926 7.809 1 97.31 91 GLU A N 1
ATOM 736 C CA . GLU A 1 91 ? 13.141 -7.656 6.586 1 97.31 91 GLU A CA 1
ATOM 737 C C . GLU A 1 91 ? 12.633 -6.395 5.895 1 97.31 91 GLU A C 1
ATOM 739 O O . GLU A 1 91 ? 11.523 -6.379 5.352 1 97.31 91 GLU A O 1
ATOM 744 N N . PRO A 1 92 ? 13.43 -5.336 5.793 1 96.25 92 PRO A N 1
ATOM 745 C CA . PRO A 1 92 ? 12.953 -4.043 5.309 1 96.25 92 PRO A CA 1
ATOM 746 C C . PRO A 1 92 ? 12.539 -4.078 3.838 1 96.25 92 PRO A C 1
ATOM 748 O O . PRO A 1 92 ? 11.664 -3.314 3.418 1 96.25 92 PRO A O 1
ATOM 751 N N . GLU A 1 93 ? 13.133 -4.922 3.121 1 97.62 93 GLU A N 1
ATOM 752 C CA . GLU A 1 93 ? 12.859 -4.969 1.688 1 97.62 93 GLU A CA 1
ATOM 753 C C . GLU A 1 93 ? 11.594 -5.762 1.397 1 97.62 93 GLU A C 1
ATOM 755 O O . GLU A 1 93 ? 11.094 -5.762 0.267 1 97.62 93 GLU A O 1
ATOM 760 N N . VAL A 1 94 ? 11.102 -6.473 2.432 1 98.44 94 VAL A N 1
ATOM 761 C CA . VAL A 1 94 ? 9.797 -7.113 2.328 1 98.44 94 VAL A CA 1
ATOM 762 C C . VAL A 1 94 ? 8.695 -6.125 2.717 1 98.44 94 VAL A C 1
ATOM 764 O O . VAL A 1 94 ? 8.641 -5.676 3.863 1 98.44 94 VAL A O 1
ATOM 767 N N . LEU A 1 95 ? 7.867 -5.844 1.781 1 98.44 95 LEU A N 1
ATOM 768 C CA . LEU A 1 95 ? 6.812 -4.867 2.035 1 98.44 95 LEU A CA 1
ATOM 769 C C . LEU A 1 95 ? 5.535 -5.555 2.506 1 98.44 95 LEU A C 1
ATOM 771 O O . LEU A 1 95 ? 4.773 -4.992 3.295 1 98.44 95 LEU A O 1
ATOM 775 N N . GLU A 1 96 ? 5.273 -6.691 1.97 1 98.69 96 GLU A N 1
ATOM 776 C CA . GLU A 1 96 ? 4.094 -7.457 2.354 1 98.69 96 GLU A CA 1
ATOM 777 C C . GLU A 1 96 ? 4.438 -8.93 2.568 1 98.69 96 GLU A C 1
ATOM 779 O O . GLU A 1 96 ? 5.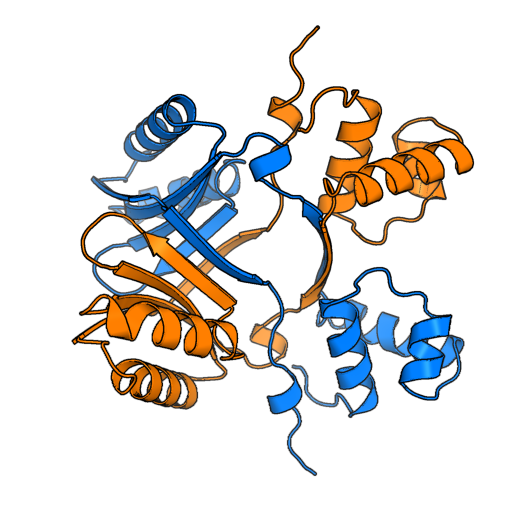301 -9.477 1.88 1 98.69 96 GLU A O 1
ATOM 784 N N . CYS A 1 97 ? 3.775 -9.477 3.5 1 98.44 97 CYS A N 1
ATOM 785 C CA . CYS A 1 97 ? 3.811 -10.914 3.775 1 98.44 97 CYS A CA 1
ATOM 786 C C . CYS A 1 97 ? 2.426 -11.43 4.145 1 98.44 97 CYS A C 1
ATOM 788 O O . CYS A 1 97 ? 1.845 -11.008 5.145 1 98.44 97 CYS A O 1
ATOM 790 N N . HIS A 1 98 ? 1.934 -12.32 3.336 1 97.94 98 HIS A N 1
ATOM 791 C CA . HIS A 1 98 ? 0.604 -12.891 3.52 1 97.94 98 HIS A CA 1
ATOM 792 C C . HIS A 1 98 ? 0.647 -14.414 3.479 1 97.94 98 HIS A C 1
ATOM 794 O O . HIS A 1 98 ? 1.365 -15 2.662 1 97.94 98 HIS A O 1
ATOM 800 N N . SER A 1 99 ? -0.04 -15.062 4.41 1 96.5 99 SER A N 1
ATOM 801 C CA . SER A 1 99 ? -0.364 -16.469 4.191 1 96.5 99 SER A CA 1
ATOM 802 C C . SER A 1 99 ? -1.536 -16.625 3.229 1 96.5 99 SER A C 1
ATOM 804 O O . SER A 1 99 ? -2.498 -15.852 3.283 1 96.5 99 SER A O 1
ATOM 806 N N . ILE A 1 100 ? -1.43 -17.578 2.348 1 96.38 100 ILE A N 1
ATOM 807 C CA . ILE A 1 100 ? -2.414 -17.656 1.273 1 96.38 100 ILE A CA 1
ATOM 808 C C . ILE A 1 100 ? -2.865 -19.094 1.082 1 96.38 100 ILE A C 1
ATOM 810 O O . ILE A 1 100 ? -2.209 -20.031 1.554 1 96.38 100 ILE A O 1
ATOM 814 N N . THR A 1 101 ? -4.078 -19.234 0.437 1 92.88 101 THR A N 1
ATOM 815 C CA . THR A 1 101 ? -4.52 -20.547 -0.031 1 92.88 101 THR A CA 1
ATOM 816 C C . THR A 1 101 ? -3.799 -20.938 -1.321 1 92.88 101 THR A C 1
ATOM 818 O O . THR A 1 101 ? -3.234 -20.078 -2.002 1 92.88 101 THR A O 1
ATOM 821 N N . GLY A 1 102 ? -3.863 -22.203 -1.685 1 80.12 102 GLY A N 1
ATOM 822 C CA . GLY A 1 102 ? -3.271 -22.688 -2.922 1 80.12 102 GLY A CA 1
ATOM 823 C C . GLY A 1 102 ? -1.903 -23.312 -2.725 1 80.12 102 GLY A C 1
ATOM 824 O O . GLY A 1 102 ? -1.575 -23.766 -1.627 1 80.12 102 GLY A O 1
ATOM 825 N N . ASP A 1 103 ? -1.177 -23.297 -3.93 1 66.75 103 ASP A N 1
ATOM 826 C CA . ASP A 1 103 ? 0.163 -23.875 -3.945 1 66.75 103 ASP A CA 1
ATOM 827 C C . ASP A 1 103 ? 1.193 -22.891 -3.395 1 66.75 103 ASP A C 1
ATOM 829 O O . ASP A 1 103 ? 1.476 -21.859 -4.016 1 66.75 103 ASP A O 1
ATOM 833 N N . GLY A 1 104 ? 1.489 -22.938 -2.162 1 65.62 104 GLY A N 1
ATOM 834 C CA . GLY A 1 104 ? 2.389 -22.172 -1.312 1 65.62 104 GLY A CA 1
ATOM 835 C C . GLY A 1 104 ? 1.753 -21.75 -0.002 1 65.62 104 GLY A C 1
ATOM 836 O O . GLY A 1 104 ? 0.538 -21.859 0.171 1 65.62 104 GLY A O 1
ATOM 837 N N . SER A 1 105 ? 2.633 -21.438 0.861 1 86.62 105 SER A N 1
ATOM 838 C CA . SER A 1 105 ? 2.123 -21.109 2.188 1 86.62 105 SER A CA 1
ATOM 839 C C . SER A 1 105 ? 2.061 -19.609 2.4 1 86.62 105 SER A C 1
ATOM 841 O O . SER A 1 105 ? 1.145 -19.094 3.057 1 86.62 105 SER A O 1
ATOM 843 N N . HIS A 1 106 ? 2.996 -18.875 1.535 1 96.06 106 HIS A N 1
ATOM 844 C CA . HIS A 1 106 ? 3.057 -17.422 1.743 1 96.06 106 HIS A CA 1
ATOM 845 C C . HIS A 1 106 ? 3.385 -16.703 0.446 1 96.06 106 HIS A C 1
ATOM 847 O O . HIS A 1 106 ? 4.008 -17.266 -0.453 1 96.06 106 HIS A O 1
ATOM 853 N N . ILE A 1 107 ? 2.9 -15.492 0.294 1 97.06 107 ILE A N 1
ATOM 854 C CA . ILE A 1 107 ? 3.314 -14.602 -0.78 1 97.06 107 ILE A CA 1
ATOM 855 C C . ILE A 1 107 ? 3.932 -13.336 -0.187 1 97.06 107 ILE A C 1
ATOM 857 O O . ILE A 1 107 ? 3.383 -12.75 0.751 1 97.06 107 ILE A O 1
ATOM 861 N N . LEU A 1 108 ? 5.109 -12.992 -0.671 1 98.31 108 LEU A N 1
ATOM 862 C CA . LEU A 1 108 ? 5.812 -11.773 -0.293 1 98.31 108 LEU A CA 1
ATOM 863 C C . LEU A 1 108 ? 5.816 -10.766 -1.44 1 98.31 108 LEU A C 1
ATOM 865 O O . LEU A 1 108 ? 5.984 -11.148 -2.602 1 98.31 108 LEU A O 1
ATOM 869 N N . LYS A 1 109 ? 5.57 -9.578 -1.159 1 98.69 109 LYS A N 1
ATOM 870 C CA . LYS A 1 109 ? 5.934 -8.492 -2.062 1 98.69 109 LYS A CA 1
ATOM 871 C C . LYS A 1 109 ? 7.234 -7.82 -1.628 1 98.69 109 LYS A C 1
ATOM 873 O O . LYS A 1 109 ? 7.355 -7.367 -0.488 1 98.69 109 LYS A O 1
ATOM 878 N N . ILE A 1 110 ? 8.219 -7.738 -2.469 1 98.5 110 ILE A N 1
ATOM 879 C CA . ILE A 1 110 ? 9.508 -7.184 -2.078 1 98.5 110 ILE A CA 1
ATOM 880 C C . ILE A 1 110 ? 9.906 -6.07 -3.047 1 98.5 110 ILE A C 1
ATOM 882 O O . ILE A 1 110 ? 9.445 -6.047 -4.195 1 98.5 110 ILE A O 1
ATOM 886 N N . ARG A 1 111 ? 10.672 -5.18 -2.604 1 97.94 111 ARG A N 1
ATOM 887 C CA . ARG A 1 111 ? 11.273 -4.125 -3.408 1 97.94 111 ARG A CA 1
ATOM 888 C C . ARG A 1 111 ? 12.758 -3.979 -3.088 1 97.94 111 ARG A C 1
ATOM 890 O O . ARG A 1 111 ? 13.141 -3.854 -1.922 1 97.94 111 ARG A O 1
ATOM 897 N N . THR A 1 112 ? 13.57 -4.039 -4.086 1 97.25 112 THR A N 1
ATOM 898 C CA . THR A 1 112 ? 15.016 -3.92 -3.939 1 97.25 112 THR A CA 1
ATOM 899 C C . THR A 1 112 ? 15.578 -2.936 -4.961 1 97.25 112 THR A C 1
ATOM 901 O O . THR A 1 112 ? 14.875 -2.504 -5.875 1 97.25 112 THR A O 1
ATOM 904 N N . GLU A 1 113 ? 16.797 -2.623 -4.852 1 94.88 113 GLU A N 1
ATOM 905 C CA . GLU A 1 113 ? 17.438 -1.595 -5.668 1 94.88 113 GLU A CA 1
ATOM 906 C C . GLU A 1 113 ? 17.672 -2.088 -7.094 1 94.88 113 GLU A C 1
ATOM 908 O O . GLU A 1 113 ? 17.453 -1.352 -8.055 1 94.88 113 GLU A O 1
ATOM 913 N N . ASN A 1 114 ? 18.203 -3.252 -7.18 1 94.5 114 ASN A N 1
ATOM 914 C CA . ASN A 1 114 ? 18.594 -3.805 -8.469 1 94.5 114 ASN A CA 1
ATOM 915 C C . ASN A 1 114 ? 18.594 -5.332 -8.453 1 94.5 114 ASN A C 1
ATOM 917 O O . ASN A 1 114 ? 18.203 -5.941 -7.461 1 94.5 114 ASN A O 1
ATOM 921 N N . THR A 1 115 ? 19.047 -5.879 -9.562 1 96.06 115 THR A N 1
ATOM 922 C CA . THR A 1 115 ? 19 -7.332 -9.711 1 96.06 115 THR A CA 1
ATOM 923 C C . THR A 1 115 ? 19.922 -8.008 -8.703 1 96.06 115 THR A C 1
ATOM 925 O O . THR A 1 115 ? 19.594 -9.055 -8.156 1 96.06 115 THR A O 1
ATOM 928 N N . ASP A 1 116 ? 21.047 -7.402 -8.414 1 96.94 116 ASP A N 1
ATOM 929 C CA . ASP A 1 116 ? 21.984 -7.961 -7.441 1 96.94 116 ASP A CA 1
ATOM 930 C C . ASP A 1 116 ? 21.359 -8.023 -6.047 1 96.94 116 ASP A C 1
ATOM 932 O O . ASP A 1 116 ? 21.406 -9.062 -5.387 1 96.94 116 ASP A O 1
ATOM 936 N N . SER A 1 117 ? 20.859 -6.902 -5.621 1 96.38 117 SER A N 1
ATOM 937 C CA . SER A 1 117 ? 20.219 -6.863 -4.309 1 96.38 117 SER A CA 1
ATOM 938 C C . SER A 1 117 ? 19.031 -7.816 -4.242 1 96.38 117 SER A C 1
ATOM 940 O O . SER A 1 117 ? 18.75 -8.406 -3.197 1 96.38 117 SER A O 1
ATOM 942 N N . PHE A 1 118 ? 18.359 -7.965 -5.355 1 97.94 118 PHE A N 1
ATOM 943 C CA . PHE A 1 118 ? 17.25 -8.914 -5.438 1 97.94 118 PHE A CA 1
ATOM 944 C C . PHE A 1 118 ? 17.75 -10.344 -5.254 1 97.94 118 PHE A C 1
ATOM 946 O O . PHE A 1 118 ? 17.203 -11.094 -4.449 1 97.94 118 PHE A O 1
ATOM 953 N N . GLU A 1 119 ? 18.688 -10.68 -5.977 1 97.62 119 GLU A N 1
ATOM 954 C CA . GLU A 1 119 ? 19.266 -12.016 -5.867 1 97.62 119 GLU A CA 1
ATOM 955 C C . GLU A 1 119 ? 19.734 -12.305 -4.441 1 97.62 119 GLU A C 1
ATOM 957 O O . GLU A 1 119 ? 19.531 -13.406 -3.928 1 97.62 119 GLU A O 1
ATOM 962 N N . LYS A 1 120 ? 20.391 -11.344 -3.838 1 97.75 120 LYS A N 1
ATOM 963 C CA . LYS A 1 120 ? 20.875 -11.5 -2.469 1 97.75 120 LYS A CA 1
ATOM 964 C C . LYS A 1 120 ? 19.719 -11.734 -1.501 1 97.75 120 LYS A C 1
ATOM 966 O O . LYS A 1 120 ? 19.797 -12.602 -0.628 1 97.75 120 LYS A O 1
ATOM 971 N N . LEU A 1 121 ? 18.688 -10.945 -1.626 1 97.88 121 LEU A N 1
ATOM 972 C CA . LEU A 1 121 ? 17.516 -11.125 -0.759 1 97.88 121 LEU A CA 1
ATOM 973 C C . LEU A 1 121 ? 16.891 -12.492 -0.981 1 97.88 121 LEU A C 1
ATOM 975 O O . LEU A 1 121 ? 16.531 -13.18 -0.021 1 97.88 121 LEU A O 1
ATOM 979 N N . LEU A 1 122 ? 16.703 -12.852 -2.229 1 97.62 122 LEU A N 1
ATOM 980 C CA . LEU A 1 122 ? 16.109 -14.148 -2.557 1 97.62 122 LEU A CA 1
ATOM 981 C C . LEU A 1 122 ? 16.922 -15.281 -1.943 1 97.62 122 LEU A C 1
ATOM 983 O O . LEU A 1 122 ? 16.359 -16.219 -1.38 1 97.62 122 LEU A O 1
ATOM 987 N N . SER A 1 123 ? 18.219 -15.18 -2.094 1 97.5 123 SER A N 1
ATOM 988 C CA . SER A 1 123 ? 19.109 -16.188 -1.503 1 97.5 123 SER A CA 1
ATOM 989 C C . SER A 1 123 ? 18.922 -16.25 0.01 1 97.5 123 SER A C 1
ATOM 991 O O . SER A 1 123 ? 18.891 -17.344 0.585 1 97.5 123 SER A O 1
ATOM 993 N N . ARG A 1 124 ? 18.797 -15.133 0.646 1 97.12 124 ARG A N 1
ATOM 994 C CA . ARG A 1 124 ? 18.578 -15.094 2.086 1 97.12 124 ARG A CA 1
ATOM 995 C C . ARG A 1 124 ? 17.25 -15.766 2.451 1 97.12 124 ARG A C 1
ATOM 997 O O . ARG A 1 124 ? 17.203 -16.594 3.357 1 97.12 124 ARG A O 1
ATOM 1004 N N . ILE A 1 125 ? 16.234 -15.43 1.766 1 96.94 125 ILE A N 1
ATOM 1005 C CA . ILE A 1 125 ? 14.922 -16 2.02 1 96.94 125 ILE A CA 1
ATOM 1006 C C . ILE A 1 125 ? 14.984 -17.516 1.874 1 96.94 125 ILE A C 1
ATOM 1008 O O . ILE A 1 125 ? 14.469 -18.25 2.719 1 96.94 125 ILE A O 1
ATOM 1012 N N . GLN A 1 126 ? 15.625 -17.969 0.853 1 95.5 126 GLN A N 1
ATOM 1013 C CA . GLN A 1 126 ? 15.727 -19.406 0.57 1 95.5 126 GLN A CA 1
ATOM 1014 C C . GLN A 1 126 ? 16.531 -20.125 1.652 1 95.5 126 GLN A C 1
ATOM 1016 O O . GLN A 1 126 ? 16.359 -21.312 1.869 1 95.5 126 GLN A O 1
ATOM 1021 N N . SER A 1 127 ? 17.375 -19.391 2.324 1 95.69 127 SER A N 1
ATOM 1022 C CA . SER A 1 127 ? 18.234 -19.984 3.334 1 95.69 127 SER A CA 1
ATOM 1023 C C . SER A 1 127 ? 17.547 -20.047 4.691 1 95.69 127 SER A C 1
ATOM 1025 O O . SER A 1 127 ? 18.047 -20.688 5.621 1 95.69 127 SER A O 1
ATOM 1027 N N . TRP A 1 128 ? 16.469 -19.328 4.867 1 95.19 128 TRP A N 1
ATOM 1028 C CA . TRP A 1 128 ? 15.773 -19.328 6.148 1 95.19 128 TRP A CA 1
ATOM 1029 C C . TRP A 1 128 ? 15.25 -20.719 6.484 1 95.19 128 TRP A C 1
ATOM 1031 O O . TRP A 1 128 ? 14.773 -21.438 5.602 1 95.19 128 TRP A O 1
ATOM 1041 N N . ASP A 1 129 ? 15.172 -21.047 7.723 1 91.38 129 ASP A N 1
ATOM 1042 C CA . ASP A 1 129 ? 14.703 -22.344 8.188 1 91.38 129 ASP A CA 1
ATOM 1043 C C . ASP A 1 129 ? 13.242 -22.578 7.797 1 91.38 129 ASP A C 1
ATOM 1045 O O . ASP A 1 129 ? 12.398 -21.703 7.992 1 91.38 129 ASP A O 1
ATOM 1049 N N . GLY A 1 130 ? 13.047 -23.766 7.234 1 91.38 130 GLY A N 1
ATOM 1050 C CA . GLY A 1 130 ? 11.68 -24.172 6.934 1 91.38 130 GLY A CA 1
ATOM 1051 C C . GLY A 1 130 ? 11.266 -23.844 5.512 1 91.38 130 GLY A C 1
ATOM 1052 O O . GLY A 1 130 ? 10.266 -24.359 5.016 1 91.38 130 GLY A O 1
ATOM 1053 N N . VAL A 1 131 ? 12.047 -22.938 4.875 1 93.75 131 VAL A N 1
ATOM 1054 C CA . VAL A 1 131 ? 11.719 -22.609 3.492 1 93.75 131 VAL A CA 1
ATOM 1055 C C . VAL A 1 131 ? 12.164 -23.75 2.574 1 93.75 131 VAL A C 1
ATOM 1057 O O . VAL A 1 131 ? 13.359 -24.047 2.479 1 93.75 131 VAL A O 1
ATOM 1060 N N . SER A 1 132 ? 11.242 -24.297 1.979 1 91.94 132 SER A N 1
ATOM 1061 C CA . SER A 1 132 ? 11.539 -25.469 1.168 1 91.94 132 SER A CA 1
ATOM 1062 C C . SER A 1 132 ? 11.555 -25.125 -0.317 1 91.94 132 SER A C 1
ATOM 1064 O O . SER A 1 132 ? 12.305 -25.734 -1.092 1 91.94 132 SER A O 1
ATOM 1066 N N . LYS A 1 133 ? 10.727 -24.25 -0.759 1 92.75 133 LYS A N 1
ATOM 1067 C CA . LYS A 1 133 ? 10.609 -23.844 -2.156 1 92.75 133 LYS A CA 1
ATOM 1068 C C . LYS A 1 133 ? 10.234 -22.375 -2.266 1 92.75 133 LYS A C 1
ATOM 1070 O O . LYS A 1 133 ? 9.547 -21.828 -1.396 1 92.75 133 LYS A O 1
ATOM 1075 N N . SER A 1 134 ? 10.703 -21.781 -3.291 1 93.75 134 SER A N 1
ATOM 1076 C CA . SER A 1 134 ? 10.305 -20.422 -3.598 1 93.75 134 SER A CA 1
ATOM 1077 C C . SER A 1 134 ? 10.188 -20.203 -5.102 1 93.75 134 SER A C 1
ATOM 1079 O O . SER A 1 134 ? 10.875 -20.859 -5.887 1 93.75 134 SER A O 1
ATOM 1081 N N . ARG A 1 135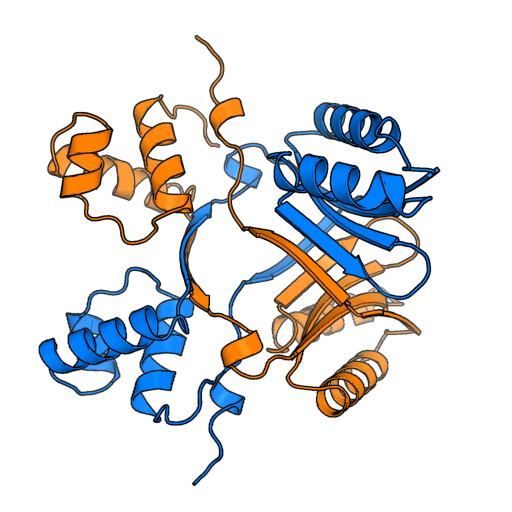 ? 9.273 -19.406 -5.488 1 93.25 135 ARG A N 1
ATOM 1082 C CA . ARG A 1 135 ? 9.078 -18.938 -6.855 1 93.25 135 ARG A CA 1
ATOM 1083 C C . ARG A 1 135 ? 8.867 -17.422 -6.891 1 93.25 135 ARG A C 1
ATOM 1085 O O . ARG A 1 135 ? 8.117 -16.875 -6.078 1 93.25 135 ARG A O 1
ATOM 1092 N N . SER A 1 136 ? 9.539 -16.844 -7.824 1 95.06 136 SER A N 1
ATOM 1093 C CA . SER A 1 136 ? 9.461 -15.383 -7.852 1 95.06 136 SER A CA 1
ATOM 1094 C C . SER A 1 136 ? 8.953 -14.883 -9.203 1 95.06 136 SER A C 1
ATOM 1096 O O . SER A 1 136 ? 9.289 -15.453 -10.242 1 95.06 136 SER A O 1
ATOM 1098 N N . ASN A 1 137 ? 8.156 -13.914 -9.227 1 96.31 137 ASN A N 1
ATOM 1099 C CA . ASN A 1 137 ? 7.719 -13.141 -10.383 1 96.31 137 ASN A CA 1
ATOM 1100 C C . ASN A 1 137 ? 8.164 -11.688 -10.289 1 96.31 137 ASN A C 1
ATOM 1102 O O . ASN A 1 137 ? 7.77 -10.969 -9.367 1 96.31 137 ASN A O 1
ATOM 1106 N N . VAL A 1 138 ? 8.977 -11.344 -11.242 1 97.38 138 VAL A N 1
ATOM 1107 C CA . VAL A 1 138 ? 9.438 -9.953 -11.266 1 97.38 138 VAL A CA 1
ATOM 1108 C C . VAL A 1 138 ? 8.391 -9.07 -11.938 1 97.38 138 VAL A C 1
ATOM 1110 O O . VAL A 1 138 ? 7.828 -9.445 -12.969 1 97.38 138 VAL A O 1
ATOM 1113 N N . VAL A 1 139 ? 8.102 -7.984 -11.352 1 98 139 VAL A N 1
ATOM 1114 C CA . VAL A 1 139 ? 7.164 -7.02 -11.922 1 98 139 VAL A CA 1
ATOM 1115 C C . VAL A 1 139 ? 7.832 -6.258 -13.062 1 98 139 VAL A C 1
ATOM 1117 O O . VAL A 1 139 ? 8.898 -5.672 -12.883 1 98 139 VAL A O 1
ATOM 1120 N N . LEU A 1 140 ? 7.191 -6.305 -14.164 1 95.94 140 LEU A N 1
ATOM 1121 C CA . LEU A 1 140 ? 7.695 -5.586 -15.336 1 95.94 140 LEU A CA 1
ATOM 1122 C C . LEU A 1 140 ? 7.125 -4.172 -15.391 1 95.94 140 LEU A C 1
ATOM 1124 O O . LEU A 1 140 ? 7.836 -3.225 -15.742 1 95.94 140 LEU A O 1
ATOM 1128 N N . SER A 1 141 ? 5.883 -4.066 -15.102 1 95.38 141 SER A N 1
ATOM 1129 C CA . SER A 1 141 ? 5.184 -2.789 -15.055 1 95.38 141 SER A CA 1
ATOM 1130 C C . SER A 1 141 ? 4.082 -2.803 -14 1 95.38 141 SER A C 1
ATOM 1132 O O . SER A 1 141 ? 3.479 -3.846 -13.734 1 95.38 141 SER A O 1
ATOM 1134 N N . SER A 1 142 ? 3.918 -1.695 -13.391 1 97.19 142 SER A N 1
ATOM 1135 C CA . SER A 1 142 ? 2.811 -1.498 -12.453 1 97.19 142 SER A CA 1
ATOM 1136 C C . SER A 1 142 ? 1.785 -0.518 -13.016 1 97.19 142 SER A C 1
ATOM 1138 O O . SER A 1 142 ? 2.105 0.644 -13.273 1 97.19 142 SER A O 1
ATOM 1140 N N . PHE A 1 143 ? 0.568 -0.964 -13.156 1 97.38 143 PHE A N 1
ATOM 1141 C CA . PHE A 1 143 ? -0.47 -0.136 -13.758 1 97.38 143 PHE A CA 1
ATOM 1142 C C . PHE A 1 143 ? -1.353 0.491 -12.68 1 97.38 143 PHE A C 1
ATOM 1144 O O . PHE A 1 143 ? -1.964 1.538 -12.906 1 97.38 143 PHE A O 1
ATOM 1151 N N . LYS A 1 144 ? -1.475 -0.141 -11.648 1 97.94 144 LYS A N 1
ATOM 1152 C CA . LYS A 1 144 ? -2.195 0.343 -10.477 1 97.94 144 LYS A CA 1
ATOM 1153 C C . LYS A 1 144 ? -1.543 -0.149 -9.188 1 97.94 144 LYS A C 1
ATOM 1155 O O . LYS A 1 144 ? -1.157 -1.315 -9.086 1 97.94 144 LYS A O 1
ATOM 1160 N N . GLU A 1 145 ? -1.345 0.691 -8.281 1 97.88 145 GLU A N 1
ATOM 1161 C CA . GLU A 1 145 ? -0.84 0.387 -6.949 1 97.88 145 GLU A CA 1
ATOM 1162 C C . GLU A 1 145 ? -1.345 1.399 -5.922 1 97.88 145 GLU A C 1
ATOM 1164 O O . GLU A 1 145 ? -0.793 2.494 -5.801 1 97.88 145 GLU A O 1
ATOM 1169 N N . THR A 1 146 ? -2.406 1.034 -5.203 1 97.56 146 THR A N 1
ATOM 1170 C CA . THR A 1 146 ? -3.035 1.972 -4.277 1 97.56 146 THR A CA 1
ATOM 1171 C C . THR A 1 146 ? -3.408 1.275 -2.973 1 97.56 146 THR A C 1
ATOM 1173 O O . THR A 1 146 ? -3.463 0.045 -2.914 1 97.56 146 THR A O 1
ATOM 1176 N N . THR A 1 147 ? -3.516 2.064 -1.938 1 97.38 147 THR A N 1
ATOM 1177 C CA . THR A 1 147 ? -4.023 1.582 -0.659 1 97.38 147 THR A CA 1
ATOM 1178 C C . THR A 1 147 ? -5.484 1.973 -0.476 1 97.38 147 THR A C 1
ATOM 1180 O O . THR A 1 147 ? -6.102 1.637 0.538 1 97.38 147 THR A O 1
ATOM 1183 N N . GLU A 1 148 ? -6.047 2.691 -1.433 1 96.88 148 GLU A N 1
ATOM 1184 C CA . GLU A 1 148 ? -7.402 3.23 -1.325 1 96.88 148 GLU A CA 1
ATOM 1185 C C . GLU A 1 148 ? -8.445 2.115 -1.342 1 96.88 148 GLU A C 1
ATOM 1187 O O . GLU A 1 148 ? -8.438 1.269 -2.238 1 96.88 148 GLU A O 1
ATOM 1192 N N . LEU A 1 149 ? -9.312 2.088 -0.354 1 96.94 149 LEU A N 1
ATOM 1193 C CA . LEU A 1 149 ? -10.43 1.158 -0.292 1 96.94 149 LEU A CA 1
ATOM 1194 C C . LEU A 1 149 ? -11.703 1.803 -0.835 1 96.94 149 LEU A C 1
ATOM 1196 O O . LEU A 1 149 ? -11.953 2.986 -0.598 1 96.94 149 LEU A O 1
ATOM 1200 N N . PRO A 1 150 ? -12.461 1.024 -1.542 1 95.44 150 PRO A N 1
ATOM 1201 C CA . PRO A 1 150 ? -13.727 1.556 -2.061 1 95.44 150 PRO A CA 1
ATOM 1202 C C . PRO A 1 150 ? -14.836 1.55 -1.019 1 95.44 150 PRO A C 1
ATOM 1204 O O . PRO A 1 150 ? -15.805 0.794 -1.148 1 95.44 150 PRO A O 1
ATOM 1207 N N . ILE A 1 151 ? -14.82 2.389 -0.081 1 93.25 151 ILE A N 1
ATOM 1208 C CA . ILE A 1 151 ? -15.68 2.346 1.096 1 93.25 151 ILE A CA 1
ATOM 1209 C C . ILE A 1 151 ? -17.047 2.939 0.757 1 93.25 151 ILE A C 1
ATOM 1211 O O . ILE A 1 151 ? -17.969 2.898 1.575 1 93.25 151 ILE A O 1
ATOM 1215 N N . GLU A 1 152 ? -17.219 3.607 -0.363 1 76.38 152 GLU A N 1
ATOM 1216 C CA . GLU A 1 152 ? -18.516 4.152 -0.729 1 76.38 152 GLU A CA 1
ATOM 1217 C C . GLU A 1 152 ? -19.594 3.066 -0.721 1 76.38 152 GLU A C 1
ATOM 1219 O O . GLU A 1 152 ? -20.766 3.354 -0.505 1 76.38 152 GLU A O 1
ATOM 1224 N N . LYS A 1 153 ? -19.172 1.907 -0.919 1 63.66 153 LYS A N 1
ATOM 1225 C CA . LYS A 1 153 ? -20.094 0.786 -1.021 1 63.66 153 LYS A CA 1
ATOM 1226 C C . LYS A 1 153 ? -20.562 0.333 0.359 1 63.66 153 LYS A C 1
ATOM 1228 O O . LYS A 1 153 ? -21.516 -0.451 0.473 1 63.66 153 LYS A O 1
ATOM 1233 N N . THR A 1 154 ? -19.828 0.67 1.365 1 59.81 154 THR A N 1
ATOM 1234 C CA . THR A 1 154 ? -20.078 0.122 2.693 1 59.81 154 THR A CA 1
ATOM 1235 C C . THR A 1 154 ? -21.297 0.785 3.338 1 59.81 154 THR A C 1
ATOM 1237 O O . THR A 1 154 ? -21.797 0.311 4.359 1 59.81 154 THR A O 1
ATOM 1240 N N . ILE A 1 155 ? -21.688 1.949 2.877 1 56.59 155 ILE A N 1
ATOM 1241 C CA . ILE A 1 155 ? -22.812 2.623 3.514 1 56.59 155 ILE A CA 1
ATOM 1242 C C . ILE A 1 155 ? -24.125 2.018 3.016 1 56.59 155 ILE A C 1
ATOM 1244 O O . ILE A 1 155 ? -24.312 1.822 1.812 1 56.59 155 ILE A O 1
ATOM 1248 N N . ASP A 1 156 ? -24.641 1.202 3.82 1 50.84 156 ASP A N 1
ATOM 1249 C CA . A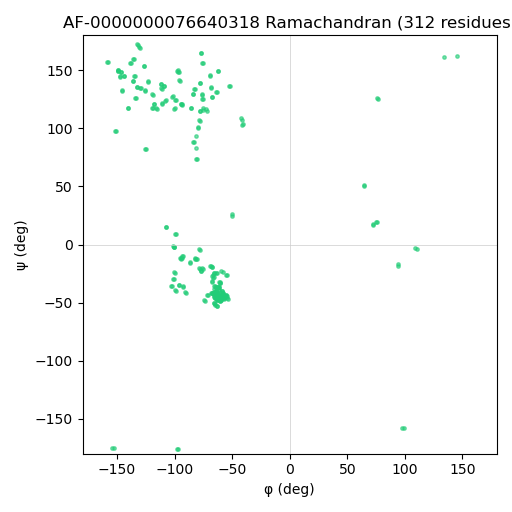SP A 1 156 ? -26.031 0.792 3.623 1 50.84 156 ASP A CA 1
ATOM 1250 C C . ASP A 1 156 ? -26.906 1.983 3.238 1 50.84 156 ASP A C 1
ATOM 1252 O O . ASP A 1 156 ? -26.875 3.02 3.906 1 50.84 156 ASP A O 1
ATOM 1256 N N . PRO A 1 157 ? -27.281 2.119 1.895 1 43.81 157 PRO A N 1
ATOM 1257 C CA . PRO A 1 157 ? -28.312 3.129 1.657 1 43.81 157 PRO A CA 1
ATOM 1258 C C . PRO A 1 157 ? -29.422 3.105 2.715 1 43.81 157 PRO A C 1
ATOM 1260 O O . PRO A 1 157 ? -29.922 2.033 3.072 1 43.81 157 PRO A O 1
ATOM 1263 N N . LYS A 1 158 ? -29.5 4.02 3.586 1 34.56 158 LYS A N 1
ATOM 1264 C CA . LYS A 1 158 ? -30.781 4.133 4.27 1 34.56 158 LYS A CA 1
ATOM 1265 C C . LYS A 1 158 ? -31.938 4.148 3.27 1 34.56 158 LYS A C 1
ATOM 1267 O O . LYS A 1 158 ? -31.812 4.734 2.189 1 34.56 158 LYS A O 1
ATOM 1272 N N . MET B 1 1 ? 16.141 11.641 -9.547 1 59.38 1 MET B N 1
ATOM 1273 C CA . MET B 1 1 ? 16.781 10.617 -8.727 1 59.38 1 MET B CA 1
ATOM 1274 C C . MET B 1 1 ? 17.188 11.18 -7.367 1 59.38 1 MET B C 1
ATOM 1276 O O . MET B 1 1 ? 17.312 12.391 -7.207 1 59.38 1 MET B O 1
ATOM 1280 N N . ALA B 1 2 ? 16.844 10.242 -6.32 1 63.84 2 ALA B N 1
ATOM 1281 C CA . ALA B 1 2 ? 17.203 10.648 -4.965 1 63.84 2 ALA B CA 1
ATOM 1282 C C . ALA B 1 2 ? 18.656 11.102 -4.895 1 63.84 2 ALA B C 1
ATOM 1284 O O . ALA B 1 2 ? 19.25 11.156 -3.811 1 63.84 2 ALA B O 1
ATOM 1285 N N . LYS B 1 3 ? 19.188 11.594 -6.047 1 64.25 3 LYS B N 1
ATOM 1286 C CA . LYS B 1 3 ? 20.531 12.156 -6.078 1 64.25 3 LYS B CA 1
ATOM 1287 C C . LYS B 1 3 ? 20.578 13.516 -5.387 1 64.25 3 LYS B C 1
ATOM 1289 O O . LYS B 1 3 ? 19.719 14.367 -5.641 1 64.25 3 LYS B O 1
ATOM 1294 N N . GLY B 1 4 ? 21.359 13.539 -4.297 1 77.5 4 GLY B N 1
ATOM 1295 C CA . GLY B 1 4 ? 21.641 14.805 -3.637 1 77.5 4 GLY B CA 1
ATOM 1296 C C . GLY B 1 4 ? 20.938 14.938 -2.295 1 77.5 4 GLY B C 1
ATOM 1297 O O . GLY B 1 4 ? 21.016 15.992 -1.652 1 77.5 4 GLY B O 1
ATOM 1298 N N . LEU B 1 5 ? 20.156 13.914 -2.002 1 88.94 5 LEU B N 1
ATOM 1299 C CA . LEU B 1 5 ? 19.531 13.977 -0.69 1 88.94 5 LEU B CA 1
ATOM 1300 C C . LEU B 1 5 ? 20.562 13.828 0.422 1 88.94 5 LEU B C 1
ATOM 1302 O O . LEU B 1 5 ? 21.484 13.031 0.309 1 88.94 5 LEU B O 1
ATOM 1306 N N . ASP B 1 6 ? 20.438 14.633 1.365 1 90.75 6 ASP B N 1
ATOM 1307 C CA . ASP B 1 6 ? 21.344 14.492 2.508 1 90.75 6 ASP B CA 1
ATOM 1308 C C . ASP B 1 6 ? 20.672 13.727 3.645 1 90.75 6 ASP B C 1
ATOM 1310 O O . ASP B 1 6 ? 19.562 13.195 3.475 1 90.75 6 ASP B O 1
ATOM 1314 N N . GLU B 1 7 ? 21.359 13.633 4.719 1 92.19 7 GLU B N 1
ATOM 1315 C CA . GLU B 1 7 ? 20.891 12.836 5.852 1 92.19 7 GLU B CA 1
ATOM 1316 C C . GLU B 1 7 ? 19.609 13.406 6.438 1 92.19 7 GLU B C 1
ATOM 1318 O O . GLU B 1 7 ? 18.75 12.648 6.914 1 92.19 7 GLU B O 1
ATOM 1323 N N . ILE B 1 8 ? 19.516 14.656 6.445 1 94.06 8 ILE B N 1
ATOM 1324 C CA . ILE B 1 8 ? 18.328 15.312 6.996 1 94.06 8 ILE B CA 1
ATOM 1325 C C . ILE B 1 8 ? 17.109 14.953 6.156 1 94.06 8 ILE B C 1
ATOM 1327 O O . ILE B 1 8 ? 16.047 14.625 6.699 1 94.06 8 ILE B O 1
ATOM 1331 N N . ASP B 1 9 ? 17.25 15.031 4.82 1 95.19 9 ASP B N 1
ATOM 1332 C CA . ASP B 1 9 ? 16.172 14.648 3.922 1 95.19 9 ASP B CA 1
ATOM 1333 C C . ASP B 1 9 ? 15.695 13.227 4.211 1 95.19 9 ASP B C 1
ATOM 1335 O O . ASP B 1 9 ? 14.492 12.969 4.289 1 95.19 9 ASP B O 1
ATOM 1339 N N . ILE B 1 10 ? 16.641 12.398 4.391 1 95 10 ILE B N 1
ATOM 1340 C CA . ILE B 1 10 ? 16.328 10.984 4.621 1 95 10 ILE B CA 1
ATOM 1341 C C . ILE B 1 10 ? 15.594 10.828 5.949 1 95 10 ILE B C 1
ATOM 1343 O O . ILE B 1 10 ? 14.625 10.07 6.039 1 95 10 ILE B O 1
ATOM 1347 N N . LYS B 1 11 ? 16.047 11.469 6.93 1 95.19 11 LYS B N 1
ATOM 1348 C CA . LYS B 1 11 ? 15.391 11.414 8.234 1 95.19 11 LYS B CA 1
ATOM 1349 C C . LYS B 1 11 ? 13.945 11.898 8.148 1 95.19 11 LYS B C 1
ATOM 1351 O O . LYS B 1 11 ? 13.047 11.289 8.719 1 95.19 11 LYS B O 1
ATOM 1356 N N . ILE B 1 12 ? 13.758 12.984 7.461 1 96.56 12 ILE B N 1
ATOM 1357 C CA . ILE B 1 12 ? 12.414 13.539 7.277 1 96.56 12 ILE B CA 1
ATOM 1358 C C . ILE B 1 12 ? 11.531 12.516 6.566 1 96.56 12 ILE B C 1
ATOM 1360 O O . ILE B 1 12 ? 10.414 12.234 7.008 1 96.56 12 ILE B O 1
ATOM 1364 N N . LEU B 1 13 ? 12.062 11.977 5.512 1 97.19 13 LEU B N 1
ATOM 1365 C CA . LEU B 1 13 ? 11.312 11.023 4.699 1 97.19 13 LEU B CA 1
ATOM 1366 C C . LEU B 1 13 ? 10.961 9.773 5.508 1 97.19 13 LEU B C 1
ATOM 1368 O O . LEU B 1 13 ? 9.844 9.258 5.406 1 97.19 13 LEU B O 1
ATOM 1372 N N . LYS B 1 14 ? 11.922 9.312 6.254 1 96.31 14 LYS B N 1
ATOM 1373 C CA . LYS B 1 14 ? 11.68 8.141 7.098 1 96.31 14 LYS B CA 1
ATOM 1374 C C . LYS B 1 14 ? 10.523 8.391 8.062 1 96.31 14 LYS B C 1
ATOM 1376 O O . LYS B 1 14 ? 9.641 7.535 8.211 1 96.31 14 LYS B O 1
ATOM 1381 N N . HIS B 1 15 ? 10.516 9.484 8.656 1 96.5 15 HIS B N 1
ATOM 1382 C CA . HIS B 1 15 ? 9.469 9.82 9.617 1 96.5 15 HIS B CA 1
ATOM 1383 C C . HIS B 1 15 ? 8.117 9.984 8.922 1 96.5 15 HIS B C 1
ATOM 1385 O O . HIS B 1 15 ? 7.105 9.477 9.414 1 96.5 15 HIS B O 1
ATOM 1391 N N . LEU B 1 16 ? 8.109 10.617 7.793 1 97.62 16 LEU B N 1
ATOM 1392 C CA . LEU B 1 16 ? 6.867 10.898 7.082 1 97.62 16 LEU B CA 1
ATOM 1393 C C . LEU B 1 16 ? 6.238 9.609 6.562 1 97.62 16 LEU B C 1
ATOM 1395 O O . LEU B 1 16 ? 5.016 9.508 6.473 1 97.62 16 LEU B O 1
ATOM 1399 N N . GLN B 1 17 ? 7.09 8.609 6.215 1 97.75 17 GLN B N 1
ATOM 1400 C CA . GLN B 1 17 ? 6.551 7.328 5.77 1 97.75 17 GLN B CA 1
ATOM 1401 C C . GLN B 1 17 ? 5.762 6.648 6.883 1 97.75 17 GLN B C 1
ATOM 1403 O O . GLN B 1 17 ? 4.855 5.855 6.613 1 97.75 17 GLN B O 1
ATOM 1408 N N . LYS B 1 18 ? 6.086 7 8.078 1 96.25 18 LYS B N 1
ATOM 1409 C CA . LYS B 1 18 ? 5.434 6.398 9.234 1 96.25 18 LYS B CA 1
ATOM 1410 C C . LYS B 1 18 ? 4.34 7.309 9.789 1 96.25 18 LYS B C 1
ATOM 1412 O O . LYS B 1 18 ? 3.295 6.832 10.234 1 96.25 18 LYS B O 1
ATOM 1417 N N . GLU B 1 19 ? 4.672 8.555 9.773 1 96.5 19 GLU B N 1
ATOM 1418 C CA . GLU B 1 19 ? 3.766 9.594 10.25 1 96.5 19 GLU B CA 1
ATOM 1419 C C . GLU B 1 19 ? 3.547 10.672 9.195 1 96.5 19 GLU B C 1
ATOM 1421 O O . GLU B 1 19 ? 4.094 11.773 9.297 1 96.5 19 GLU B O 1
ATOM 1426 N N . GLY B 1 20 ? 2.688 10.375 8.352 1 96.88 20 GLY B N 1
ATOM 1427 C CA . GLY B 1 20 ? 2.477 11.227 7.195 1 96.88 20 GLY B CA 1
ATOM 1428 C C . GLY B 1 20 ? 1.885 12.578 7.555 1 96.88 20 GLY B C 1
ATOM 1429 O O . GLY B 1 20 ? 1.987 13.531 6.777 1 96.88 20 GLY B O 1
ATOM 1430 N N . ARG B 1 21 ? 1.277 12.711 8.719 1 95 21 ARG B N 1
ATOM 1431 C CA . ARG B 1 21 ? 0.674 13.969 9.141 1 95 21 ARG B CA 1
ATOM 1432 C C . ARG B 1 21 ? 1.5 14.633 10.234 1 95 21 ARG B C 1
ATOM 1434 O O . ARG B 1 21 ? 1.003 15.5 10.961 1 95 21 ARG B O 1
ATOM 1441 N N . ALA B 1 22 ? 2.676 14.18 10.391 1 94.69 22 ALA B N 1
ATOM 1442 C CA . ALA B 1 22 ? 3.529 14.805 11.398 1 94.69 22 ALA B CA 1
ATOM 1443 C C . ALA B 1 22 ? 3.59 16.312 11.211 1 94.69 22 ALA B C 1
ATOM 1445 O O . ALA B 1 22 ? 3.689 16.797 10.078 1 94.69 22 ALA B O 1
ATOM 1446 N N . GLN B 1 23 ? 3.492 17.016 12.344 1 93.69 23 GLN B N 1
ATOM 1447 C CA . GLN B 1 23 ? 3.592 18.469 12.305 1 93.69 23 GLN B CA 1
ATOM 1448 C C . GLN B 1 23 ? 5.012 18.906 11.961 1 93.69 23 GLN B C 1
ATOM 1450 O O . GLN B 1 23 ? 5.984 18.266 12.367 1 93.69 23 GLN B O 1
ATOM 1455 N N . ARG B 1 24 ? 4.996 19.984 11.234 1 95.31 24 ARG B N 1
ATOM 1456 C CA . ARG B 1 24 ? 6.301 20.484 10.828 1 95.31 24 ARG B CA 1
ATOM 1457 C C . ARG B 1 24 ? 7.156 20.844 12.039 1 95.31 24 ARG B C 1
ATOM 1459 O O . ARG B 1 24 ? 8.383 20.688 12.008 1 95.31 24 ARG B O 1
ATOM 1466 N N . ASN B 1 25 ? 6.539 21.312 13.133 1 96.38 25 ASN B N 1
ATOM 1467 C CA . ASN B 1 25 ? 7.297 21.609 14.344 1 96.38 25 ASN B CA 1
ATOM 1468 C C . ASN B 1 25 ? 7.906 20.359 14.953 1 96.38 25 ASN B C 1
ATOM 1470 O O . ASN B 1 25 ? 9.031 20.375 15.453 1 96.38 25 ASN B O 1
ATOM 1474 N N . GLN B 1 26 ? 7.242 19.281 14.969 1 96.19 26 GLN B N 1
ATOM 1475 C CA . GLN B 1 26 ? 7.766 18.016 15.453 1 96.19 26 GLN B CA 1
ATOM 1476 C C . GLN B 1 26 ? 8.93 17.531 14.594 1 96.19 26 GLN B C 1
ATOM 1478 O O . GLN B 1 26 ? 9.961 17.094 15.117 1 96.19 26 GLN B O 1
ATOM 1483 N N . LEU B 1 27 ? 8.742 17.594 13.297 1 97.38 27 LEU B N 1
ATOM 1484 C CA . LEU B 1 27 ? 9.812 17.203 12.383 1 97.38 27 LEU B CA 1
ATOM 1485 C C . LEU B 1 27 ? 11.055 18.062 12.609 1 97.38 27 LEU B C 1
ATOM 1487 O O . LEU B 1 27 ? 12.18 17.547 12.578 1 97.38 27 LEU B O 1
ATOM 1491 N N . ALA B 1 28 ? 10.828 19.344 12.773 1 97.75 28 ALA B N 1
ATOM 1492 C CA . ALA B 1 28 ? 11.922 20.266 13.031 1 97.75 28 ALA B CA 1
ATOM 1493 C C . ALA B 1 28 ? 12.719 19.844 14.266 1 97.75 28 ALA B C 1
ATOM 1495 O O . ALA B 1 28 ? 13.953 19.875 14.25 1 97.75 28 ALA B O 1
ATOM 1496 N N . GLU B 1 29 ? 12.062 19.469 15.305 1 97.31 29 GLU B N 1
ATOM 1497 C CA . GLU B 1 29 ? 12.711 18.984 16.516 1 97.31 29 GLU B CA 1
ATOM 1498 C C . GLU B 1 29 ? 13.5 17.703 16.266 1 97.31 29 GLU B C 1
ATOM 1500 O O . GLU B 1 29 ? 14.641 17.578 16.719 1 97.31 29 GLU B O 1
ATOM 1505 N N . ILE B 1 30 ? 12.984 16.844 15.539 1 95.38 30 ILE B N 1
ATOM 1506 C CA . ILE B 1 30 ? 13.57 15.539 15.266 1 95.38 30 ILE B CA 1
ATOM 1507 C C . ILE B 1 30 ? 14.859 15.703 14.469 1 95.38 30 ILE B C 1
ATOM 1509 O O . ILE B 1 30 ? 15.844 15.016 14.719 1 95.38 30 ILE B O 1
ATOM 1513 N N . VAL B 1 31 ? 14.844 16.562 13.523 1 96.44 31 VAL B N 1
ATOM 1514 C CA . VAL B 1 31 ? 15.992 16.672 12.625 1 96.44 31 VAL B CA 1
ATOM 1515 C C . VAL B 1 31 ? 16.859 17.844 13.023 1 96.44 31 VAL B C 1
ATOM 1517 O O . VAL B 1 31 ? 17.859 18.156 12.352 1 96.44 31 VAL B O 1
ATOM 1520 N N . HIS B 1 32 ? 16.453 18.594 14.047 1 96.94 32 HIS B N 1
ATOM 1521 C CA . HIS B 1 32 ? 17.219 19.703 14.602 1 96.94 32 HIS B CA 1
ATOM 1522 C C . HIS B 1 32 ? 17.375 20.828 13.586 1 96.94 32 HIS B C 1
ATOM 1524 O O . HIS B 1 32 ? 18.5 21.297 13.352 1 96.94 32 HIS B O 1
ATOM 1530 N N . LEU B 1 33 ? 16.375 21.266 13 1 97.56 33 LEU B N 1
ATOM 1531 C CA . LEU B 1 33 ? 16.266 22.406 12.094 1 97.56 33 LEU B CA 1
ATOM 1532 C C . LEU B 1 33 ? 15.117 23.312 12.5 1 97.56 33 LEU B C 1
ATOM 1534 O O . LEU B 1 33 ? 14.328 22.984 13.383 1 97.56 33 LEU B O 1
ATOM 1538 N N . SER B 1 34 ? 15.109 24.469 11.859 1 97.5 34 SER B N 1
ATOM 1539 C CA . SER B 1 34 ? 13.969 25.359 12.047 1 97.5 34 SER B CA 1
ATOM 1540 C C . SER B 1 34 ? 12.75 24.875 11.273 1 97.5 34 SER B C 1
ATOM 1542 O O . SER B 1 34 ? 12.891 24.125 10.297 1 97.5 34 SER B O 1
ATOM 1544 N N . VAL B 1 35 ? 11.602 25.281 11.727 1 97.81 35 VAL B N 1
ATOM 1545 C CA . VAL B 1 35 ? 10.352 24.906 11.07 1 97.81 35 VAL B CA 1
ATOM 1546 C C . VAL B 1 35 ? 10.367 25.375 9.617 1 97.81 35 VAL B C 1
ATOM 1548 O O . VAL B 1 35 ? 10.039 24.609 8.711 1 97.81 35 VAL B O 1
ATOM 1551 N N . PRO B 1 36 ? 10.805 26.609 9.281 1 97.81 36 PRO B N 1
ATOM 1552 C CA . PRO B 1 36 ? 10.867 27.031 7.883 1 97.81 36 PRO B CA 1
ATOM 1553 C C . PRO B 1 36 ? 11.812 26.172 7.047 1 97.81 36 PRO B C 1
ATOM 1555 O O . PRO B 1 36 ? 11.531 25.906 5.875 1 97.81 36 PRO B O 1
ATOM 1558 N N . SER B 1 37 ? 12.898 25.766 7.57 1 97.56 37 SER B N 1
ATOM 1559 C CA . SER B 1 37 ? 13.844 24.922 6.859 1 97.56 37 SER B CA 1
ATOM 1560 C C . SER B 1 37 ? 13.227 23.562 6.516 1 97.56 37 SER B C 1
ATOM 1562 O O . SER B 1 37 ? 13.383 23.078 5.398 1 97.56 37 SER B O 1
ATOM 1564 N N . VAL B 1 38 ? 12.586 22.984 7.516 1 97.69 38 VAL B N 1
ATOM 1565 C CA . VAL B 1 38 ? 11.898 21.719 7.289 1 97.69 38 VAL B CA 1
ATOM 1566 C C . VAL B 1 38 ? 10.828 21.891 6.215 1 97.69 38 VAL B C 1
ATOM 1568 O O . VAL B 1 38 ? 10.688 21.047 5.324 1 97.69 38 VAL B O 1
ATOM 1571 N N . SER B 1 39 ? 10.055 22.969 6.34 1 97.19 39 SER B N 1
ATOM 1572 C CA . SER B 1 39 ? 9.008 23.25 5.359 1 97.19 39 SER B CA 1
ATOM 1573 C C . SER B 1 39 ? 9.586 23.328 3.951 1 97.19 39 SER B C 1
ATOM 1575 O O . SER B 1 39 ? 9.016 22.781 3.008 1 97.19 39 SER B O 1
ATOM 1577 N N . GLU B 1 40 ? 10.648 23.984 3.816 1 96.94 40 GLU B N 1
ATOM 1578 C CA . GLU B 1 40 ? 11.305 24.125 2.521 1 96.94 40 GLU B CA 1
ATOM 1579 C C . GLU B 1 40 ? 11.797 22.766 2.002 1 96.94 40 GLU B C 1
ATOM 1581 O O . GLU B 1 40 ? 11.648 22.469 0.817 1 96.94 40 GLU B O 1
ATOM 1586 N N . ARG B 1 41 ? 12.383 22.031 2.824 1 96.12 41 ARG B N 1
ATOM 1587 C CA . ARG B 1 41 ? 12.867 20.719 2.436 1 96.12 41 ARG B CA 1
ATOM 1588 C C . ARG B 1 41 ? 11.719 19.828 1.981 1 96.12 41 ARG B C 1
ATOM 1590 O O . ARG B 1 41 ? 11.812 19.156 0.954 1 96.12 41 ARG B O 1
ATOM 1597 N N . MET B 1 42 ? 10.672 19.797 2.793 1 96.69 42 MET B N 1
ATOM 1598 C CA . MET B 1 42 ? 9.508 19 2.422 1 96.69 42 MET B CA 1
ATOM 1599 C C . MET B 1 42 ? 8.961 19.438 1.068 1 96.69 42 MET B C 1
ATOM 1601 O O . MET B 1 42 ? 8.609 18.594 0.237 1 96.69 42 MET B O 1
ATOM 1605 N N . ARG B 1 43 ? 8.82 20.734 0.89 1 96.38 43 ARG B N 1
ATOM 1606 C CA . ARG B 1 43 ? 8.344 21.281 -0.384 1 96.38 43 ARG B CA 1
ATOM 1607 C C . ARG B 1 43 ? 9.203 20.766 -1.54 1 96.38 43 ARG B C 1
ATOM 1609 O O . ARG B 1 43 ? 8.68 20.344 -2.568 1 96.38 43 ARG B O 1
ATOM 1616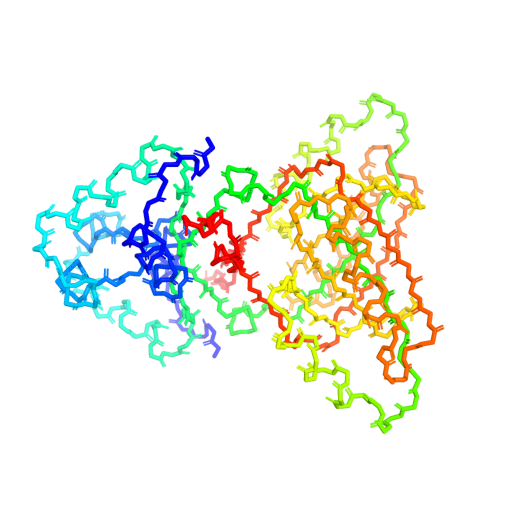 N N . LYS B 1 44 ? 10.469 20.797 -1.42 1 95.88 44 LYS B N 1
ATOM 1617 C CA . LYS B 1 44 ? 11.391 20.344 -2.457 1 95.88 44 LYS B CA 1
ATOM 1618 C C . LYS B 1 44 ? 11.234 18.859 -2.729 1 95.88 44 LYS B C 1
ATOM 1620 O O . LYS B 1 44 ? 11.273 18.422 -3.883 1 95.88 44 LYS B O 1
ATOM 1625 N N . LEU B 1 45 ? 11.133 18.109 -1.65 1 96.19 45 LEU B N 1
ATOM 1626 C CA . LEU B 1 45 ? 10.945 16.656 -1.784 1 96.19 45 LEU B CA 1
ATOM 1627 C C . LEU B 1 45 ? 9.68 16.359 -2.572 1 96.19 45 LEU B C 1
ATOM 1629 O O . LEU B 1 45 ? 9.656 15.422 -3.383 1 96.19 45 LEU B O 1
ATOM 1633 N N . GLU B 1 46 ? 8.602 17.094 -2.354 1 96.38 46 GLU B N 1
ATOM 1634 C CA . GLU B 1 46 ? 7.34 16.938 -3.061 1 96.38 46 GLU B CA 1
ATOM 1635 C C . GLU B 1 46 ? 7.449 17.406 -4.504 1 96.38 46 GLU B C 1
ATOM 1637 O O . GLU B 1 46 ? 6.969 16.75 -5.426 1 96.38 46 GLU B O 1
ATOM 1642 N N . GLU B 1 47 ? 8.094 18.547 -4.727 1 95.81 47 GLU B N 1
ATOM 1643 C CA . GLU B 1 47 ? 8.258 19.109 -6.066 1 95.81 47 GLU B CA 1
ATOM 1644 C C . GLU B 1 47 ? 9.07 18.188 -6.961 1 95.81 47 GLU B C 1
ATOM 1646 O O . GLU B 1 47 ? 8.812 18.078 -8.164 1 95.81 47 GLU B O 1
ATOM 1651 N N . LYS B 1 48 ? 10.047 17.547 -6.348 1 95.25 48 LYS B N 1
ATOM 1652 C CA . LYS B 1 48 ? 10.891 16.609 -7.082 1 95.25 48 LYS B CA 1
ATOM 1653 C C . LYS B 1 48 ? 10.188 15.273 -7.285 1 95.25 48 LYS B C 1
ATOM 1655 O O . LYS B 1 48 ? 10.766 14.336 -7.848 1 95.25 48 LYS B O 1
ATOM 1660 N N . LYS B 1 49 ? 9.031 15.094 -6.742 1 96.25 49 LYS B N 1
ATOM 1661 C CA . LYS B 1 49 ? 8.172 13.922 -6.887 1 96.25 49 LYS B CA 1
ATOM 1662 C C . LYS B 1 49 ? 8.742 12.727 -6.129 1 96.25 49 LYS B C 1
ATOM 1664 O O . LYS B 1 49 ? 8.414 11.578 -6.434 1 96.25 49 LYS B O 1
ATOM 1669 N N . LEU B 1 50 ? 9.68 13.023 -5.199 1 96.31 50 LEU B N 1
ATOM 1670 C CA . LEU B 1 50 ? 10.164 11.961 -4.316 1 96.31 50 LEU B CA 1
ATOM 1671 C C . LEU B 1 50 ? 9.047 11.477 -3.395 1 96.31 50 LEU B C 1
ATOM 1673 O O . LEU B 1 50 ? 8.961 10.281 -3.094 1 96.31 50 LEU B O 1
ATOM 1677 N N . ILE B 1 51 ? 8.297 12.414 -2.883 1 96.88 51 ILE B N 1
ATOM 1678 C CA . ILE B 1 51 ? 7.02 12.117 -2.2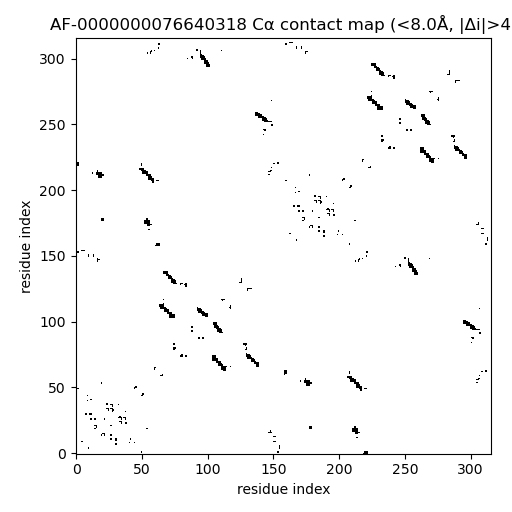38 1 96.88 51 ILE B CA 1
ATOM 1679 C C . ILE B 1 51 ? 5.887 12.266 -3.248 1 96.88 51 ILE B C 1
ATOM 1681 O O . ILE B 1 51 ? 5.664 13.359 -3.785 1 96.88 51 ILE B O 1
ATOM 1685 N N . THR B 1 52 ? 5.148 11.258 -3.48 1 95.5 52 THR B N 1
ATOM 1686 C CA . THR B 1 52 ? 4.113 11.297 -4.508 1 95.5 52 THR B CA 1
ATOM 1687 C C . THR B 1 52 ? 2.754 11.625 -3.893 1 95.5 52 THR B C 1
ATOM 1689 O O . THR B 1 52 ? 1.909 12.25 -4.535 1 95.5 52 THR B O 1
ATOM 1692 N N . ASP B 1 53 ? 2.564 11.125 -2.701 1 95.56 53 ASP B N 1
ATOM 1693 C CA . ASP B 1 53 ? 1.269 11.297 -2.049 1 95.56 53 ASP B CA 1
ATOM 1694 C C . ASP B 1 53 ? 1.394 11.148 -0.534 1 95.56 53 ASP B C 1
ATOM 1696 O O . ASP B 1 53 ? 2.418 10.68 -0.033 1 95.56 53 ASP B O 1
ATOM 1700 N N . TYR B 1 54 ? 0.438 11.742 0.103 1 97.69 54 TYR B N 1
ATOM 1701 C CA . TYR B 1 54 ? 0.101 11.375 1.474 1 97.69 54 TYR B CA 1
ATOM 1702 C C . TYR B 1 54 ? -1.263 10.695 1.536 1 97.69 54 TYR B C 1
ATOM 1704 O O . TYR B 1 54 ? -2.221 11.156 0.914 1 97.69 54 TYR B O 1
ATOM 1712 N N . ARG B 1 55 ? -1.329 9.602 2.262 1 98.31 55 ARG B N 1
ATOM 1713 C CA . ARG B 1 55 ? -2.582 8.852 2.258 1 98.31 55 ARG B CA 1
ATOM 1714 C C . ARG B 1 55 ? -2.965 8.414 3.668 1 98.31 55 ARG B C 1
ATOM 1716 O O . ARG B 1 55 ? -2.1 8.039 4.461 1 98.31 55 ARG B O 1
ATOM 1723 N N . ALA B 1 56 ? -4.227 8.477 3.98 1 98.25 56 ALA B N 1
ATOM 1724 C CA . ALA B 1 56 ? -4.75 7.75 5.137 1 98.25 56 ALA B CA 1
ATOM 1725 C C . ALA B 1 56 ? -4.879 6.262 4.836 1 98.25 56 ALA B C 1
ATOM 1727 O O . ALA B 1 56 ? -5.34 5.875 3.76 1 98.25 56 ALA B O 1
ATOM 1728 N N . ILE B 1 57 ? -4.363 5.504 5.668 1 98.06 57 ILE B N 1
ATOM 1729 C CA . ILE B 1 57 ? -4.52 4.055 5.586 1 98.06 57 ILE B CA 1
ATOM 1730 C C . ILE B 1 57 ? -5.703 3.611 6.441 1 98.06 57 ILE B C 1
ATOM 1732 O O . ILE B 1 57 ? -5.738 3.873 7.648 1 98.06 57 ILE B O 1
ATOM 1736 N N . LEU B 1 58 ? -6.684 2.992 5.816 1 97.38 58 LEU B N 1
ATOM 1737 C CA . LEU B 1 58 ? -7.879 2.541 6.516 1 97.38 58 LEU B CA 1
ATOM 1738 C C . LEU B 1 58 ? -7.773 1.063 6.883 1 97.38 58 LEU B C 1
ATOM 1740 O O . LEU B 1 58 ? -7.109 0.294 6.184 1 97.38 58 LEU B O 1
ATOM 1744 N N . ASP B 1 59 ? -8.438 0.708 8.008 1 95.75 59 ASP B N 1
ATOM 1745 C CA . ASP B 1 59 ? -8.531 -0.699 8.383 1 95.75 59 ASP B CA 1
ATOM 1746 C C . ASP B 1 59 ? -9.594 -1.418 7.559 1 95.75 59 ASP B C 1
ATOM 1748 O O . ASP B 1 59 ? -10.797 -1.26 7.805 1 95.75 59 ASP B O 1
ATOM 1752 N N . GLY B 1 60 ? -9.172 -2.223 6.652 1 94.31 60 GLY B N 1
ATOM 1753 C CA . GLY B 1 60 ? -10.086 -2.891 5.742 1 94.31 60 GLY B CA 1
ATOM 1754 C C . GLY B 1 60 ? -11.133 -3.732 6.453 1 94.31 60 GLY B C 1
ATOM 1755 O O . GLY B 1 60 ? -12.297 -3.75 6.059 1 94.31 60 GLY B O 1
ATOM 1756 N N . LYS B 1 61 ? -10.727 -4.434 7.453 1 92.81 61 LYS B N 1
ATOM 1757 C CA . LYS B 1 61 ? -11.633 -5.316 8.18 1 92.81 61 LYS B CA 1
ATOM 1758 C C . LYS B 1 61 ? -12.758 -4.52 8.844 1 92.81 61 LYS B C 1
ATOM 1760 O O . LYS B 1 61 ? -13.922 -4.934 8.812 1 92.81 61 LYS B O 1
ATOM 1765 N N . LEU B 1 62 ? -12.438 -3.406 9.414 1 93.19 62 LEU B N 1
ATOM 1766 C CA . LEU B 1 62 ? -13.438 -2.58 10.086 1 93.19 62 LEU B CA 1
ATOM 1767 C C . LEU B 1 62 ? -14.398 -1.966 9.078 1 93.19 62 LEU B C 1
ATOM 1769 O O . LEU B 1 62 ? -15.484 -1.511 9.445 1 93.19 62 LEU B O 1
ATOM 1773 N N . PHE B 1 63 ? -14.031 -1.91 7.777 1 93.88 63 PHE B N 1
ATOM 1774 C CA . PHE B 1 63 ? -14.922 -1.44 6.723 1 93.88 63 PHE B CA 1
ATOM 1775 C C . PHE B 1 63 ? -15.555 -2.615 5.984 1 93.88 63 PHE B C 1
ATOM 1777 O O . PHE B 1 63 ? -16.094 -2.447 4.891 1 93.88 63 PHE B O 1
ATOM 1784 N N . ASN B 1 64 ? -15.383 -3.797 6.488 1 91.94 64 ASN B N 1
ATOM 1785 C CA . ASN B 1 64 ? -16.016 -5.023 6.023 1 91.94 64 ASN B CA 1
ATOM 1786 C C . ASN B 1 64 ? -15.398 -5.527 4.727 1 91.94 64 ASN B C 1
ATOM 1788 O O . ASN B 1 64 ? -16.062 -6.168 3.914 1 91.94 64 ASN B O 1
ATOM 1792 N N . PHE B 1 65 ? -14.242 -5.082 4.465 1 94.88 65 PHE B N 1
ATOM 1793 C CA . PHE B 1 65 ? -13.477 -5.734 3.412 1 94.88 65 PHE B CA 1
ATOM 1794 C C . PHE B 1 65 ? -12.75 -6.965 3.949 1 94.88 65 PHE B C 1
ATOM 1796 O O . PHE B 1 65 ? -11.547 -6.918 4.211 1 94.88 65 PHE B O 1
ATOM 1803 N N . ASP B 1 66 ? -13.406 -8.039 3.92 1 94.75 66 ASP B N 1
ATOM 1804 C CA . ASP B 1 66 ? -12.961 -9.219 4.664 1 94.75 66 ASP B CA 1
ATOM 1805 C C . ASP B 1 66 ? -12.109 -10.133 3.787 1 94.75 66 ASP B C 1
ATOM 1807 O O . ASP B 1 66 ? -11.453 -11.047 4.289 1 94.75 66 ASP B O 1
ATOM 1811 N N . ILE B 1 67 ? -12.133 -9.836 2.5 1 97.38 67 ILE B N 1
ATOM 1812 C CA . ILE B 1 67 ? -11.422 -10.727 1.593 1 97.38 67 ILE B CA 1
ATOM 1813 C C . ILE B 1 67 ? -10.297 -9.961 0.896 1 97.38 67 ILE B C 1
ATOM 1815 O O . ILE B 1 67 ? -10.531 -8.922 0.284 1 97.38 67 ILE B O 1
ATOM 1819 N N . THR B 1 68 ? -9.172 -10.398 1.071 1 98.25 68 THR B N 1
ATOM 1820 C CA . THR B 1 68 ? -8.039 -10.031 0.237 1 98.25 68 THR B CA 1
ATOM 1821 C C . THR B 1 68 ? -7.566 -11.219 -0.592 1 98.25 68 THR B C 1
ATOM 1823 O O . THR B 1 68 ? -7.527 -12.352 -0.1 1 98.25 68 THR B O 1
ATOM 1826 N N . ALA B 1 69 ? -7.246 -10.969 -1.853 1 98.25 69 ALA B N 1
ATOM 1827 C CA . ALA B 1 69 ? -6.773 -12.062 -2.699 1 98.25 69 ALA B CA 1
ATOM 1828 C C . ALA B 1 69 ? -5.797 -11.547 -3.756 1 98.25 69 ALA B C 1
ATOM 1830 O O . ALA B 1 69 ? -5.855 -10.383 -4.156 1 98.25 69 ALA B O 1
ATOM 1831 N N . PHE B 1 70 ? -4.914 -12.43 -4.094 1 97.81 70 PHE B N 1
ATOM 1832 C CA . PHE B 1 70 ? -4.074 -12.234 -5.27 1 97.81 70 PHE B CA 1
ATOM 1833 C C . PHE B 1 70 ? -4.582 -13.07 -6.441 1 97.81 70 PHE B C 1
ATOM 1835 O O . PHE B 1 70 ? -4.812 -14.273 -6.305 1 97.81 70 PHE B O 1
ATOM 1842 N N . VAL B 1 71 ? -4.793 -12.414 -7.578 1 96.81 71 VAL B N 1
ATOM 1843 C CA . VAL B 1 71 ? -5.332 -13.086 -8.758 1 96.81 71 VAL B CA 1
ATOM 1844 C C . VAL B 1 71 ? -4.328 -13.008 -9.906 1 96.81 71 VAL B C 1
ATOM 1846 O O . VAL B 1 71 ? -3.99 -11.914 -10.367 1 96.81 71 VAL B O 1
ATOM 1849 N N . PHE B 1 72 ? -3.869 -14.148 -10.336 1 95.56 72 PHE B N 1
ATOM 1850 C CA . PHE B 1 72 ? -3.084 -14.242 -11.562 1 95.56 72 PHE B CA 1
ATOM 1851 C C . PHE B 1 72 ? -3.994 -14.32 -12.781 1 95.56 72 PHE B C 1
ATOM 1853 O O . PHE B 1 72 ? -4.938 -15.117 -12.805 1 95.56 72 PHE B O 1
ATOM 1860 N N . VAL B 1 73 ? -3.697 -13.477 -13.703 1 95.5 73 VAL B N 1
ATOM 1861 C CA . VAL B 1 73 ? -4.516 -13.438 -14.906 1 95.5 73 VAL B CA 1
ATOM 1862 C C . VAL B 1 73 ? -3.631 -13.594 -16.141 1 95.5 73 VAL B C 1
ATOM 1864 O O . VAL B 1 73 ? -2.562 -12.984 -16.219 1 95.5 73 VAL B O 1
ATOM 1867 N N . GLU B 1 74 ? -4.043 -14.445 -17 1 94.38 74 GLU B N 1
ATOM 1868 C CA . GLU B 1 74 ? -3.426 -14.555 -18.328 1 94.38 74 GLU B CA 1
ATOM 1869 C C . GLU B 1 74 ? -4.258 -13.836 -19.375 1 94.38 74 GLU B C 1
ATOM 1871 O O . GLU B 1 74 ? -5.441 -14.141 -19.562 1 94.38 74 GLU B O 1
ATOM 1876 N N . VAL B 1 75 ? -3.678 -12.859 -19.953 1 91.06 75 VAL B N 1
ATOM 1877 C CA . VAL B 1 75 ? -4.355 -12.086 -20.984 1 91.06 75 VAL B CA 1
ATOM 1878 C C . VAL B 1 75 ? -3.744 -12.406 -22.344 1 91.06 75 VAL B C 1
ATOM 1880 O O . VAL B 1 75 ? -2.531 -12.281 -22.531 1 91.06 75 VAL B O 1
ATOM 1883 N N . ASP B 1 76 ? -4.594 -12.828 -23.234 1 84.12 76 ASP B N 1
ATOM 1884 C CA . ASP B 1 76 ? -4.168 -13.203 -24.578 1 84.12 76 ASP B CA 1
ATOM 1885 C C . ASP B 1 76 ? -4.367 -12.047 -25.547 1 84.12 76 ASP B C 1
ATOM 1887 O O . ASP B 1 76 ? -5.355 -11.32 -25.469 1 84.12 76 ASP B O 1
ATOM 1891 N N . GLY B 1 77 ? -3.498 -12.023 -26.484 1 77.69 77 GLY B N 1
ATOM 1892 C CA . GLY B 1 77 ? -3.615 -11.109 -27.609 1 77.69 77 GLY B CA 1
ATOM 1893 C C . GLY B 1 77 ? -3.24 -9.68 -27.25 1 77.69 77 GLY B C 1
ATOM 1894 O O . GLY B 1 77 ? -3.752 -9.125 -26.281 1 77.69 77 GLY B O 1
ATOM 1895 N N . SER B 1 78 ? -2.383 -9.102 -27.938 1 76.75 78 SER B N 1
ATOM 1896 C CA . SER B 1 78 ? -1.882 -7.742 -27.75 1 76.75 78 SER B CA 1
ATOM 1897 C C . SER B 1 78 ? -3.012 -6.719 -27.844 1 76.75 78 SER B C 1
ATOM 1899 O O . SER B 1 78 ? -2.953 -5.668 -27.203 1 76.75 78 SER B O 1
ATOM 1901 N N . ASP B 1 79 ? -4.098 -7.148 -28.531 1 84.94 79 ASP B N 1
ATOM 1902 C CA . ASP B 1 79 ? -5.191 -6.207 -28.75 1 84.94 79 ASP B CA 1
ATOM 1903 C C . ASP B 1 79 ? -6.031 -6.039 -27.484 1 84.94 79 ASP B C 1
ATOM 1905 O O . ASP B 1 79 ? -6.66 -5 -27.281 1 84.94 79 ASP B O 1
ATOM 1909 N N . ASN B 1 80 ? -5.969 -6.961 -26.688 1 88.44 80 ASN B N 1
ATOM 1910 C CA . ASN B 1 80 ? -6.812 -6.957 -25.5 1 88.44 80 ASN B CA 1
ATOM 1911 C C . ASN B 1 80 ? -6.098 -6.34 -24.297 1 88.44 80 ASN B C 1
ATOM 1913 O O . ASN B 1 80 ? -6.734 -5.961 -23.312 1 88.44 80 ASN B O 1
ATOM 1917 N N . TYR B 1 81 ? -4.895 -6.152 -24.5 1 89.06 81 TYR B N 1
ATOM 1918 C CA . TYR B 1 81 ? -4.043 -5.742 -23.391 1 89.06 81 TYR B CA 1
ATOM 1919 C C . TYR B 1 81 ? -4.426 -4.352 -22.906 1 89.06 81 TYR B C 1
ATOM 1921 O O . TYR B 1 81 ? -4.688 -4.16 -21.719 1 89.06 81 TYR B O 1
ATOM 1929 N N . PRO B 1 82 ? -4.547 -3.371 -23.781 1 91.69 82 PRO B N 1
ATOM 1930 C CA . PRO B 1 82 ? -4.922 -2.039 -23.297 1 91.69 82 PRO B CA 1
ATOM 1931 C C . PRO B 1 82 ? -6.289 -2.016 -22.625 1 91.69 82 PRO B C 1
ATOM 1933 O O . PRO B 1 82 ? -6.48 -1.306 -21.641 1 91.69 82 PRO B O 1
ATOM 1936 N N . LYS B 1 83 ? -7.195 -2.766 -23.109 1 93.75 83 LYS B N 1
ATOM 1937 C CA . LYS B 1 83 ? -8.531 -2.836 -22.531 1 93.75 83 LYS B CA 1
ATOM 1938 C C . LYS B 1 83 ? -8.5 -3.465 -21.141 1 93.75 83 LYS B C 1
ATOM 1940 O O . LYS B 1 83 ? -9.188 -3 -20.234 1 93.75 83 LYS B O 1
ATOM 1945 N N . PHE B 1 84 ? -7.719 -4.48 -21.078 1 95 84 PHE B N 1
ATOM 1946 C CA . PHE B 1 84 ? -7.574 -5.148 -19.781 1 95 84 PHE B CA 1
ATOM 1947 C C . PHE B 1 84 ? -7.02 -4.188 -18.734 1 95 84 PHE B C 1
ATOM 1949 O O . PHE B 1 84 ? -7.543 -4.105 -17.625 1 95 84 PHE B O 1
ATOM 1956 N N . ILE B 1 85 ? -6.012 -3.455 -19.109 1 95.44 85 ILE B N 1
ATOM 1957 C CA . ILE B 1 85 ? -5.371 -2.504 -18.203 1 95.44 85 ILE B CA 1
ATOM 1958 C C . ILE B 1 85 ? -6.371 -1.419 -17.812 1 95.44 85 ILE B C 1
ATOM 1960 O O . ILE B 1 85 ? -6.465 -1.052 -16.641 1 95.44 85 ILE B O 1
ATOM 1964 N N . GLU B 1 86 ? -7.082 -0.927 -18.703 1 96.44 86 GLU B N 1
ATOM 1965 C CA . GLU B 1 86 ? -8.094 0.09 -18.422 1 96.44 86 GLU B CA 1
ATOM 1966 C C . GLU B 1 86 ? -9.133 -0.425 -17.438 1 96.44 86 GLU B C 1
ATOM 1968 O O . GLU B 1 86 ? -9.477 0.266 -16.484 1 96.44 86 GLU B O 1
ATOM 1973 N N . ARG B 1 87 ? -9.617 -1.616 -17.641 1 96.44 87 ARG B N 1
ATOM 1974 C CA . ARG B 1 87 ? -10.641 -2.203 -16.781 1 96.44 87 ARG B CA 1
ATOM 1975 C C . ARG B 1 87 ? -10.109 -2.408 -15.367 1 96.44 87 ARG B C 1
ATOM 1977 O O . ARG B 1 87 ? -10.789 -2.072 -14.391 1 96.44 87 ARG B O 1
ATOM 1984 N N . THR B 1 88 ? -8.906 -2.965 -15.305 1 97 88 THR B N 1
ATOM 1985 C CA . THR B 1 88 ? -8.328 -3.229 -13.992 1 97 88 THR B CA 1
ATOM 1986 C C . THR B 1 88 ? -8.078 -1.926 -13.234 1 97 88 THR B C 1
ATOM 1988 O O . THR B 1 88 ? -8.328 -1.842 -12.031 1 97 88 THR B O 1
ATOM 1991 N N . THR B 1 89 ? -7.594 -0.904 -13.977 1 97.38 89 THR B N 1
ATOM 1992 C CA . THR B 1 89 ? -7.27 0.375 -13.352 1 97.38 89 THR B CA 1
ATOM 1993 C C . THR B 1 89 ? -8.531 1.072 -12.859 1 97.38 89 THR B C 1
ATOM 1995 O O . THR B 1 89 ? -8.5 1.768 -11.836 1 97.38 89 THR B O 1
ATOM 1998 N N . ASN B 1 90 ? -9.664 0.814 -13.453 1 96.88 90 ASN B N 1
ATOM 1999 C CA . ASN B 1 90 ? -10.922 1.482 -13.117 1 96.88 90 ASN B CA 1
ATOM 2000 C C . ASN B 1 90 ? -11.734 0.673 -12.109 1 96.88 90 ASN B C 1
ATOM 2002 O O . ASN B 1 90 ? -12.734 1.157 -11.586 1 96.88 90 ASN B O 1
ATOM 2006 N N . GLU B 1 91 ? -11.352 -0.563 -11.898 1 97.25 91 GLU B N 1
ATOM 2007 C CA . GLU B 1 91 ? -12.07 -1.41 -10.945 1 97.25 91 GLU B CA 1
ATOM 2008 C C . GLU B 1 91 ? -11.68 -1.07 -9.508 1 97.25 91 GLU B C 1
ATOM 2010 O O . GLU B 1 91 ? -10.555 -1.33 -9.086 1 97.25 91 GLU B O 1
ATOM 2015 N N . PRO B 1 92 ? -12.594 -0.568 -8.68 1 96.12 92 PRO B N 1
ATOM 2016 C CA . PRO B 1 92 ? -12.25 -0.052 -7.355 1 96.12 92 PRO B CA 1
ATOM 2017 C C . PRO B 1 92 ? -11.75 -1.143 -6.406 1 96.12 92 PRO B C 1
ATOM 2019 O O . PRO B 1 92 ? -10.953 -0.867 -5.508 1 96.12 92 PRO B O 1
ATOM 2022 N N . GLU B 1 93 ? -12.188 -2.295 -6.617 1 97.62 93 GLU B N 1
ATOM 2023 C CA . GLU B 1 93 ? -11.828 -3.381 -5.711 1 97.62 93 GLU B CA 1
ATOM 2024 C C . GLU B 1 93 ? -10.453 -3.949 -6.055 1 97.62 93 GLU B C 1
ATOM 2026 O O . GLU B 1 93 ? -9.891 -4.742 -5.293 1 97.62 93 GLU B O 1
ATOM 2031 N N . VAL B 1 94 ? -9.945 -3.559 -7.242 1 98.38 94 VAL B N 1
ATOM 2032 C CA . VAL B 1 94 ? -8.562 -3.887 -7.59 1 98.38 94 VAL B CA 1
ATOM 2033 C C . VAL B 1 94 ? -7.621 -2.824 -7.023 1 98.38 94 VAL B C 1
ATOM 2035 O O . VAL B 1 94 ? -7.684 -1.659 -7.422 1 98.38 94 VAL B O 1
ATOM 2038 N N . LEU B 1 95 ? -6.777 -3.254 -6.152 1 98.44 95 LEU B N 1
ATOM 2039 C CA . LEU B 1 95 ? -5.867 -2.309 -5.516 1 98.44 95 LEU B CA 1
ATOM 2040 C C . LEU B 1 95 ? -4.543 -2.234 -6.27 1 98.44 95 LEU B C 1
ATOM 2042 O O . LEU B 1 95 ? -3.902 -1.183 -6.305 1 98.44 95 LEU B O 1
ATOM 2046 N N . GLU B 1 96 ? -4.125 -3.336 -6.77 1 98.69 96 GLU B N 1
ATOM 2047 C CA . GLU B 1 96 ? -2.881 -3.391 -7.535 1 98.69 96 GLU B CA 1
ATOM 2048 C C . GLU B 1 96 ? -3.053 -4.207 -8.812 1 98.69 96 GLU B C 1
ATOM 2050 O O . GLU B 1 96 ? -3.803 -5.184 -8.836 1 98.69 96 GLU B O 1
ATOM 2055 N N . CYS B 1 97 ? -2.377 -3.764 -9.797 1 98.38 97 CYS B N 1
ATOM 2056 C CA . CYS B 1 97 ? -2.256 -4.469 -11.07 1 98.38 97 CYS B CA 1
ATOM 2057 C C . CYS B 1 97 ? -0.842 -4.352 -11.625 1 98.38 97 CYS B C 1
ATOM 2059 O O . CYS B 1 97 ? -0.377 -3.252 -11.922 1 98.38 97 CYS B O 1
ATOM 2061 N N . HIS B 1 98 ? -0.198 -5.484 -11.758 1 97.94 98 HIS B N 1
ATOM 2062 C CA . HIS B 1 98 ? 1.179 -5.543 -12.234 1 97.94 98 HIS B CA 1
ATOM 2063 C C . HIS B 1 98 ? 1.326 -6.555 -13.367 1 97.94 98 HIS B C 1
ATOM 2065 O O . HIS B 1 98 ? 0.735 -7.637 -13.32 1 97.94 98 HIS B O 1
ATOM 2071 N N . SER B 1 99 ? 2.025 -6.164 -14.414 1 96.5 99 SER B N 1
ATOM 2072 C CA . SER B 1 99 ? 2.533 -7.184 -15.328 1 96.5 99 SER B CA 1
ATOM 2073 C C . SER B 1 99 ? 3.77 -7.871 -14.75 1 96.5 99 SER B C 1
ATOM 2075 O O . SER B 1 99 ? 4.625 -7.215 -14.148 1 96.5 99 SER B O 1
ATOM 2077 N N . ILE B 1 100 ? 3.84 -9.172 -14.914 1 96.31 100 ILE B N 1
ATOM 2078 C CA . ILE B 1 100 ? 4.887 -9.906 -14.219 1 96.31 100 ILE B CA 1
ATOM 2079 C C . ILE B 1 100 ? 5.523 -10.922 -15.172 1 96.31 100 ILE B C 1
ATOM 2081 O O . ILE B 1 100 ? 4.957 -11.242 -16.219 1 96.31 100 ILE B O 1
ATOM 2085 N N . THR B 1 101 ? 6.781 -11.352 -14.797 1 92.94 101 THR B N 1
ATOM 2086 C CA . THR B 1 101 ? 7.402 -12.484 -15.469 1 92.94 101 THR B CA 1
ATOM 2087 C C . THR B 1 101 ? 6.801 -13.797 -14.977 1 92.94 101 THR B C 1
ATOM 2089 O O . THR B 1 101 ? 6.172 -13.836 -13.914 1 92.94 101 THR B O 1
ATOM 2092 N N . GLY B 1 102 ? 7.027 -14.891 -15.695 1 80.19 102 GLY B N 1
ATOM 2093 C CA . GLY B 1 102 ? 6.562 -16.219 -15.305 1 80.19 102 GLY B CA 1
ATOM 2094 C C . GLY B 1 102 ? 5.285 -16.625 -16.016 1 80.19 102 GLY B C 1
ATOM 2095 O O . GLY B 1 102 ? 4.98 -16.141 -17.094 1 80.19 102 GLY B O 1
ATOM 2096 N N . ASP B 1 103 ? 4.625 -17.625 -15.25 1 66.12 103 ASP B N 1
ATOM 2097 C CA . ASP B 1 103 ? 3.385 -18.188 -15.766 1 66.12 103 ASP B CA 1
ATOM 2098 C C . ASP B 1 103 ? 2.197 -17.281 -15.453 1 66.12 103 ASP B C 1
ATOM 2100 O O . ASP B 1 103 ? 1.754 -17.203 -14.305 1 66.12 103 ASP B O 1
ATOM 2104 N N . GLY B 1 104 ? 1.948 -16.312 -16.203 1 64.88 104 GLY B N 1
ATOM 2105 C CA . GLY B 1 104 ? 0.901 -15.312 -16.25 1 64.88 104 GLY B CA 1
ATOM 2106 C C . GLY B 1 104 ? 1.392 -13.961 -16.734 1 64.88 104 GLY B C 1
ATOM 2107 O O . GLY B 1 104 ? 2.6 -13.734 -16.828 1 64.88 104 GLY B O 1
ATOM 2108 N N . SER B 1 105 ? 0.388 -13.25 -17.109 1 86.19 105 SER B N 1
ATOM 2109 C CA . SER B 1 105 ? 0.765 -11.969 -17.703 1 86.19 105 SER B CA 1
ATOM 2110 C C . SER B 1 105 ? 0.631 -10.836 -16.688 1 86.19 105 SER B C 1
ATOM 2112 O O . SER B 1 105 ? 1.439 -9.906 -16.688 1 86.19 105 SER B O 1
ATOM 2114 N N . HIS B 1 106 ? -0.335 -11.156 -15.625 1 96 106 HIS B N 1
ATOM 2115 C CA . HIS B 1 106 ? -0.585 -10.086 -14.672 1 96 106 HIS B CA 1
ATOM 2116 C C . HIS B 1 106 ? -0.928 -10.641 -13.289 1 96 106 HIS B C 1
ATOM 2118 O O . HIS B 1 106 ? -1.422 -11.766 -13.18 1 96 106 HIS B O 1
ATOM 2124 N N . ILE B 1 107 ? -0.594 -9.938 -12.25 1 97 107 ILE B N 1
ATOM 2125 C CA . ILE B 1 107 ? -1.054 -10.227 -10.898 1 97 107 ILE B CA 1
ATOM 2126 C C . ILE B 1 107 ? -1.854 -9.047 -10.352 1 97 107 ILE B C 1
ATOM 2128 O O . ILE B 1 107 ? -1.435 -7.895 -10.484 1 97 107 ILE B O 1
ATOM 2132 N N . LEU B 1 108 ? -3.027 -9.344 -9.852 1 98.31 108 LEU B N 1
ATOM 2133 C CA . LEU B 1 108 ? -3.898 -8.367 -9.211 1 98.31 108 LEU B CA 1
ATOM 2134 C C . LEU B 1 108 ? -3.959 -8.602 -7.703 1 98.31 108 LEU B C 1
ATOM 2136 O O . LEU B 1 108 ? -4.008 -9.742 -7.25 1 98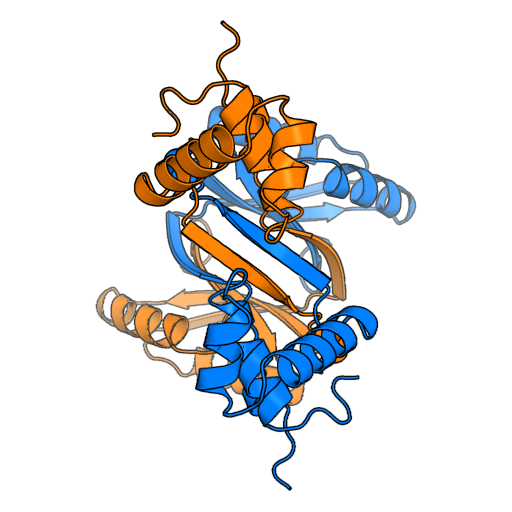.31 108 LEU B O 1
ATOM 2140 N N . LYS B 1 109 ? -3.885 -7.594 -6.965 1 98.69 109 LYS B N 1
ATOM 2141 C CA . LYS B 1 109 ? -4.324 -7.633 -5.574 1 98.69 109 LYS B CA 1
ATOM 2142 C C . LYS B 1 109 ? -5.723 -7.039 -5.422 1 98.69 109 LYS B C 1
ATOM 2144 O O . LYS B 1 109 ? -5.965 -5.898 -5.82 1 98.69 109 LYS B O 1
ATOM 2149 N N . ILE B 1 110 ? -6.648 -7.75 -4.871 1 98.5 110 ILE B N 1
ATOM 2150 C CA . ILE B 1 110 ? -8.016 -7.258 -4.773 1 98.5 110 ILE B CA 1
ATOM 2151 C C . ILE B 1 110 ? -8.492 -7.336 -3.324 1 98.5 110 ILE B C 1
ATOM 2153 O O . ILE B 1 110 ? -7.977 -8.133 -2.537 1 98.5 110 ILE B O 1
ATOM 2157 N N . ARG B 1 111 ? -9.391 -6.52 -2.982 1 97.94 111 ARG B N 1
ATOM 2158 C CA . ARG B 1 111 ? -10.07 -6.531 -1.693 1 97.94 111 ARG B CA 1
ATOM 2159 C C . ARG B 1 111 ? -11.578 -6.375 -1.871 1 97.94 111 ARG B C 1
ATOM 2161 O O . ARG B 1 111 ? -12.039 -5.457 -2.549 1 97.94 111 ARG B O 1
ATOM 2168 N N . THR B 1 112 ? -12.32 -7.277 -1.318 1 97.19 112 THR B N 1
ATOM 2169 C CA . THR B 1 112 ? -13.773 -7.27 -1.403 1 97.19 112 THR B CA 1
ATOM 2170 C C . THR B 1 112 ? -14.398 -7.484 -0.028 1 97.19 112 THR B C 1
ATOM 2172 O O . THR B 1 112 ? -13.703 -7.816 0.932 1 97.19 112 THR B O 1
ATOM 2175 N N . GLU B 1 113 ? -15.641 -7.348 0.074 1 94.88 113 GLU B N 1
ATOM 2176 C CA . GLU B 1 113 ? -16.359 -7.391 1.349 1 94.88 113 GLU B CA 1
ATOM 2177 C C . GLU B 1 113 ? -16.438 -8.82 1.883 1 94.88 113 GLU B C 1
ATOM 2179 O O . GLU B 1 113 ? -16.266 -9.047 3.08 1 94.88 113 GLU B O 1
ATOM 2184 N N . ASN B 1 114 ? -16.828 -9.688 1.021 1 94.44 114 ASN B N 1
ATOM 2185 C CA . ASN B 1 114 ? -17.078 -11.07 1.414 1 94.44 114 ASN B CA 1
ATOM 2186 C C . ASN B 1 114 ? -16.875 -12.031 0.241 1 94.44 114 ASN B C 1
ATOM 2188 O O . ASN B 1 114 ? -16.469 -11.617 -0.844 1 94.44 114 ASN B O 1
ATOM 2192 N N . THR B 1 115 ? -17.188 -13.289 0.521 1 96 115 THR B N 1
ATOM 2193 C CA . THR B 1 115 ? -16.953 -14.32 -0.483 1 96 115 THR B CA 1
ATOM 2194 C C . THR B 1 115 ? -17.844 -14.094 -1.701 1 96 115 THR B C 1
ATOM 2196 O O . THR B 1 115 ? -17.422 -14.32 -2.836 1 96 115 THR B O 1
ATOM 2199 N N . ASP B 1 116 ? -19.047 -13.633 -1.495 1 96.88 116 ASP B N 1
ATOM 2200 C CA . ASP B 1 116 ? -19.969 -13.367 -2.6 1 96.88 116 ASP B CA 1
ATOM 2201 C C . ASP B 1 116 ? -19.422 -12.273 -3.514 1 96.88 116 ASP B C 1
ATOM 2203 O O . ASP B 1 116 ? -19.375 -12.438 -4.734 1 96.88 116 ASP B O 1
ATOM 2207 N N . SER B 1 117 ? -19.078 -11.164 -2.91 1 96.31 117 SER B N 1
ATOM 2208 C CA . SER B 1 117 ? -18.531 -10.07 -3.699 1 96.31 117 SER B CA 1
ATOM 2209 C C . SER B 1 117 ? -17.234 -10.484 -4.395 1 96.31 117 SER B C 1
ATOM 2211 O O . SER B 1 117 ? -16.953 -10.031 -5.508 1 96.31 117 SER B O 1
ATOM 2213 N N . PHE B 1 118 ? -16.5 -11.344 -3.754 1 97.94 118 PHE B N 1
ATOM 2214 C CA . PHE B 1 118 ? -15.281 -11.875 -4.359 1 97.94 118 PHE B CA 1
ATOM 2215 C C . PHE B 1 118 ? -15.609 -12.711 -5.59 1 97.94 118 PHE B C 1
ATOM 2217 O O . PHE B 1 118 ? -15.016 -12.516 -6.656 1 97.94 118 PHE B O 1
ATOM 2224 N N . GLU B 1 119 ? -16.469 -13.578 -5.43 1 97.62 119 GLU B N 1
ATOM 2225 C CA . GLU B 1 119 ? -16.875 -14.422 -6.551 1 97.62 119 GLU B CA 1
ATOM 2226 C C . GLU B 1 119 ? -17.391 -13.578 -7.715 1 97.62 119 GLU B C 1
ATOM 2228 O O . GLU B 1 119 ? -17.078 -13.859 -8.875 1 97.62 119 GLU B O 1
ATOM 2233 N N . LYS B 1 120 ? -18.188 -12.594 -7.418 1 97.75 120 LYS B N 1
ATOM 2234 C CA . LYS B 1 120 ? -18.719 -11.711 -8.453 1 97.75 120 LYS B CA 1
ATOM 2235 C C . LYS B 1 120 ? -17.609 -10.977 -9.188 1 97.75 120 LYS B C 1
ATOM 2237 O O . LYS B 1 120 ? -17.625 -10.883 -10.422 1 97.75 120 LYS B O 1
ATOM 2242 N N . LEU B 1 121 ? -16.672 -10.445 -8.445 1 97.81 121 LEU B N 1
ATOM 2243 C CA . LEU B 1 121 ? -15.555 -9.758 -9.078 1 97.81 121 LEU B CA 1
ATOM 2244 C C . LEU B 1 121 ? -14.742 -10.719 -9.938 1 97.81 121 LEU B C 1
ATOM 2246 O O . LEU B 1 121 ? -14.367 -10.391 -11.07 1 97.81 121 LEU B O 1
ATOM 2250 N N . LEU B 1 122 ? -14.445 -11.867 -9.398 1 97.56 122 LEU B N 1
ATOM 2251 C CA . LEU B 1 122 ? -13.688 -12.875 -10.133 1 97.56 122 LEU B CA 1
ATOM 2252 C C . LEU B 1 122 ? -14.383 -13.234 -11.438 1 97.56 122 LEU B C 1
ATOM 2254 O O . LEU B 1 122 ? -13.742 -13.328 -12.484 1 97.56 122 LEU B O 1
ATOM 2258 N N . SER B 1 123 ? -15.664 -13.445 -11.344 1 97.44 123 SER B N 1
ATOM 2259 C CA . SER B 1 123 ? -16.453 -13.742 -12.539 1 97.44 123 SER B CA 1
ATOM 2260 C C . SER B 1 123 ? -16.359 -12.617 -13.562 1 97.44 123 SER B C 1
ATOM 2262 O O . SER B 1 123 ? -16.219 -12.867 -14.758 1 97.44 123 SER B O 1
ATOM 2264 N N . ARG B 1 124 ? -16.422 -11.398 -13.117 1 97.06 124 ARG B N 1
ATOM 2265 C CA . ARG B 1 124 ? -16.281 -10.25 -14 1 97.06 124 ARG B CA 1
ATOM 2266 C C . ARG B 1 124 ? -14.914 -10.242 -14.68 1 97.06 124 ARG B C 1
ATOM 2268 O O . ARG B 1 124 ? -14.82 -10.078 -15.898 1 97.06 124 ARG B O 1
ATOM 2275 N N . ILE B 1 125 ? -13.906 -10.43 -13.914 1 96.88 125 ILE B N 1
ATOM 2276 C CA . ILE B 1 125 ? -12.539 -10.438 -14.438 1 96.88 125 ILE B CA 1
ATOM 2277 C C . ILE B 1 125 ? -12.406 -11.523 -15.5 1 96.88 125 ILE B C 1
ATOM 2279 O O . ILE B 1 125 ? -11.852 -11.289 -16.578 1 96.88 125 ILE B O 1
ATOM 2283 N N . GLN B 1 126 ? -12.93 -12.656 -15.227 1 95.44 126 GLN B N 1
ATOM 2284 C CA . GLN B 1 126 ? -12.844 -13.797 -16.125 1 95.44 126 GLN B CA 1
ATOM 2285 C C . GLN B 1 126 ? -13.609 -13.531 -17.422 1 95.44 126 GLN B C 1
ATOM 2287 O O . GLN B 1 126 ? -13.312 -14.117 -18.469 1 95.44 126 GLN B O 1
ATOM 2292 N N . SER B 1 127 ? -14.562 -12.672 -17.359 1 95.56 127 SER B N 1
ATOM 2293 C CA . SER B 1 127 ? -15.406 -12.391 -18.516 1 95.56 127 SER B CA 1
ATOM 2294 C C . SER B 1 127 ? -14.789 -11.312 -19.406 1 95.56 127 SER B C 1
ATOM 2296 O O . SER B 1 127 ? -15.266 -11.078 -20.516 1 95.56 127 SER B O 1
ATOM 2298 N N . TRP B 1 128 ? -13.836 -10.594 -18.906 1 95.06 128 TRP B N 1
ATOM 2299 C CA . TRP B 1 128 ? -13.219 -9.531 -19.688 1 95.06 128 TRP B CA 1
ATOM 2300 C C . TRP B 1 128 ? -12.547 -10.102 -20.938 1 95.06 128 TRP B C 1
ATOM 2302 O O . TRP B 1 128 ? -11.938 -11.172 -20.891 1 95.06 128 TRP B O 1
ATOM 2312 N N . ASP B 1 129 ? -12.492 -9.352 -21.984 1 91.25 129 ASP B N 1
ATOM 2313 C CA . ASP B 1 129 ? -11.898 -9.773 -23.25 1 91.25 129 ASP B CA 1
ATOM 2314 C C . ASP B 1 129 ? -10.406 -10.039 -23.094 1 91.25 129 ASP B C 1
ATOM 2316 O O . ASP B 1 129 ? -9.688 -9.227 -22.5 1 91.25 129 ASP B O 1
ATOM 2320 N N . GLY B 1 130 ? -10.031 -11.211 -23.625 1 91.12 130 GLY B N 1
ATOM 2321 C CA . GLY B 1 130 ? -8.609 -11.516 -23.641 1 91.12 130 GLY B CA 1
ATOM 2322 C C . GLY B 1 130 ? -8.148 -12.336 -22.453 1 91.12 130 GLY B C 1
ATOM 2323 O O . GLY B 1 130 ? -7.066 -12.922 -22.469 1 91.12 130 GLY B O 1
ATOM 2324 N N . VAL B 1 131 ? -9.008 -12.328 -21.391 1 93.62 131 VAL B N 1
ATOM 2325 C CA . VAL B 1 131 ? -8.641 -13.133 -20.219 1 93.62 131 VAL B CA 1
ATOM 2326 C C . VAL B 1 131 ? -8.891 -14.609 -20.516 1 93.62 131 VAL B C 1
ATOM 2328 O O . VAL B 1 131 ? -10.023 -15.023 -20.75 1 93.62 131 VAL B O 1
ATOM 2331 N N . SER B 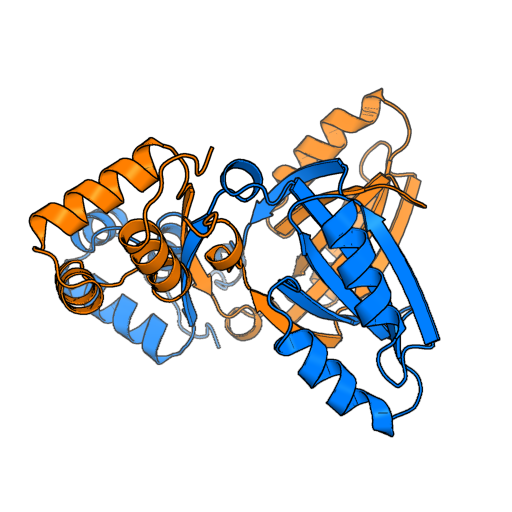1 132 ? -7.867 -15.297 -20.516 1 91.75 132 SER B N 1
ATOM 2332 C CA . SER B 1 132 ? -7.977 -16.703 -20.891 1 91.75 132 SER B CA 1
ATOM 2333 C C . SER B 1 132 ? -7.949 -17.609 -19.672 1 91.75 132 SER B C 1
ATOM 2335 O O . SER B 1 132 ? -8.57 -18.688 -19.672 1 91.75 132 SER B O 1
ATOM 2337 N N . LYS B 1 133 ? -7.203 -17.281 -18.672 1 92.56 133 LYS B N 1
ATOM 2338 C CA . LYS B 1 133 ? -7.059 -18.078 -17.453 1 92.56 133 LYS B CA 1
ATOM 2339 C C . LYS B 1 133 ? -6.855 -17.172 -16.234 1 92.56 133 LYS B C 1
ATOM 2341 O O . LYS B 1 133 ? -6.285 -16.078 -16.344 1 92.56 133 LYS B O 1
ATOM 2346 N N . SER B 1 134 ? -7.34 -17.641 -15.156 1 93.56 134 SER B N 1
ATOM 2347 C CA . SER B 1 134 ? -7.094 -16.953 -13.898 1 93.56 134 SER B CA 1
ATOM 2348 C C . SER B 1 134 ? -6.918 -17.938 -12.75 1 93.56 134 SER B C 1
ATOM 2350 O O . SER B 1 134 ? -7.473 -19.031 -12.781 1 93.56 134 SER B O 1
ATOM 2352 N N . ARG B 1 135 ? -6.086 -17.609 -11.844 1 93.25 135 ARG B N 1
ATOM 2353 C CA . ARG B 1 135 ? -5.875 -18.328 -10.594 1 93.25 135 ARG B CA 1
ATOM 2354 C C . ARG B 1 135 ? -5.848 -17.359 -9.406 1 93.25 135 ARG B C 1
ATOM 2356 O O . ARG B 1 135 ? -5.219 -16.297 -9.477 1 93.25 135 ARG B O 1
ATOM 2363 N N . SER B 1 136 ? -6.535 -17.781 -8.391 1 95 136 SER B N 1
ATOM 2364 C CA . SER B 1 136 ? -6.633 -16.859 -7.266 1 95 136 SER B CA 1
ATOM 2365 C C . SER B 1 136 ? -6.121 -17.5 -5.98 1 95 136 SER B C 1
ATOM 2367 O O . SER B 1 136 ? -6.312 -18.703 -5.766 1 95 136 SER B O 1
ATOM 2369 N N . ASN B 1 137 ? -5.445 -16.812 -5.188 1 96.38 137 ASN B N 1
ATOM 2370 C CA . ASN B 1 137 ? -5.035 -17.141 -3.824 1 96.38 137 ASN B CA 1
ATOM 2371 C C . ASN B 1 137 ? -5.668 -16.188 -2.805 1 96.38 137 ASN B C 1
ATOM 2373 O O . ASN B 1 137 ? -5.414 -14.992 -2.826 1 96.38 137 ASN B O 1
ATOM 2377 N N . VAL B 1 138 ? -6.457 -16.797 -1.978 1 97.38 138 VAL B N 1
ATOM 2378 C CA . VAL B 1 138 ? -7.082 -15.992 -0.937 1 97.38 138 VAL B CA 1
ATOM 2379 C C . VAL B 1 138 ? -6.121 -15.82 0.235 1 97.38 138 VAL B C 1
ATOM 2381 O O . VAL B 1 138 ? -5.461 -16.781 0.651 1 97.38 138 VAL B O 1
ATOM 2384 N N . VAL B 1 139 ? -6.012 -14.641 0.707 1 98 139 VAL B N 1
ATOM 2385 C CA . VAL B 1 139 ? -5.168 -14.344 1.858 1 98 139 VAL B CA 1
ATOM 2386 C C . VAL B 1 139 ? -5.855 -14.805 3.141 1 98 139 VAL B C 1
ATOM 2388 O O . VAL B 1 139 ? -6.996 -14.422 3.41 1 98 139 VAL B O 1
ATOM 2391 N N . LEU B 1 140 ? -5.148 -15.594 3.854 1 96 140 LEU B N 1
ATOM 2392 C CA . LEU B 1 140 ? -5.672 -16.078 5.125 1 96 140 LEU B CA 1
ATOM 2393 C C . LEU B 1 140 ? -5.277 -15.156 6.27 1 96 140 LEU B C 1
ATOM 2395 O O . LEU B 1 140 ? -6.074 -14.906 7.176 1 96 140 LEU B O 1
ATOM 2399 N N . SER B 1 141 ? -4.07 -14.711 6.23 1 95.5 141 SER B N 1
ATOM 2400 C CA . SER B 1 141 ? -3.535 -13.773 7.211 1 95.5 141 SER B CA 1
ATOM 2401 C C . SER B 1 141 ? -2.504 -12.844 6.578 1 95.5 141 SER B C 1
ATOM 2403 O O . SER B 1 141 ? -1.795 -13.234 5.648 1 95.5 141 SER B O 1
ATOM 2405 N N . SER B 1 142 ? -2.504 -11.664 7.039 1 97.19 142 SER B N 1
ATOM 2406 C CA . SER B 1 142 ? -1.484 -10.688 6.652 1 97.19 142 SER B CA 1
ATOM 2407 C C . SER B 1 142 ? -0.558 -10.367 7.816 1 97.19 142 SER B C 1
ATOM 2409 O O . SER B 1 142 ? -1.006 -9.867 8.852 1 97.19 142 SER B O 1
ATOM 2411 N N . PHE B 1 143 ? 0.706 -10.594 7.633 1 97.44 143 PHE B N 1
ATOM 2412 C CA . PHE B 1 143 ? 1.666 -10.398 8.711 1 97.44 143 PHE B CA 1
ATOM 2413 C C . PHE B 1 143 ? 2.404 -9.078 8.547 1 97.44 143 PHE B C 1
ATOM 2415 O O . PHE B 1 143 ? 2.896 -8.508 9.523 1 97.44 143 PHE B O 1
ATOM 2422 N N . LYS B 1 144 ? 2.545 -8.68 7.406 1 97.94 144 LYS B N 1
ATOM 2423 C CA . LYS B 1 144 ? 3.137 -7.391 7.055 1 97.94 144 LYS B CA 1
ATOM 2424 C C . LYS B 1 144 ? 2.479 -6.805 5.809 1 97.94 144 LYS B C 1
ATOM 2426 O O . LYS B 1 144 ? 2.234 -7.52 4.836 1 97.94 144 LYS B O 1
ATOM 2431 N N . GLU B 1 145 ? 2.119 -5.609 5.852 1 97.88 145 GLU B N 1
ATOM 2432 C CA . GLU B 1 145 ? 1.579 -4.852 4.727 1 97.88 145 GLU B CA 1
ATOM 2433 C C . GLU B 1 145 ? 1.897 -3.365 4.863 1 97.88 145 GLU B C 1
ATOM 2435 O O . GLU B 1 145 ? 1.213 -2.641 5.586 1 97.88 145 GLU B O 1
ATOM 2440 N N . THR B 1 146 ? 2.951 -2.918 4.18 1 97.56 146 THR B N 1
ATOM 2441 C CA . THR B 1 146 ? 3.406 -1.54 4.328 1 97.56 146 THR B CA 1
ATOM 2442 C C . THR B 1 146 ? 3.787 -0.947 2.977 1 97.56 146 THR B C 1
ATOM 2444 O O . THR B 1 146 ? 3.984 -1.68 2.004 1 97.56 146 THR B O 1
ATOM 2447 N N . THR B 1 147 ? 3.738 0.354 2.912 1 97.38 147 THR B N 1
ATOM 2448 C CA . THR B 1 147 ? 4.23 1.081 1.747 1 97.38 147 THR B CA 1
ATOM 2449 C C . THR B 1 147 ? 5.621 1.649 2.01 1 97.38 147 THR B C 1
ATOM 2451 O O . THR B 1 147 ? 6.215 2.283 1.135 1 97.38 147 THR B O 1
ATOM 2454 N N . GLU B 1 148 ? 6.141 1.453 3.207 1 96.94 148 GLU B N 1
ATOM 2455 C CA . GLU B 1 148 ? 7.41 2.043 3.625 1 96.94 148 GLU B CA 1
ATOM 2456 C C . GLU B 1 148 ? 8.578 1.444 2.85 1 96.94 148 GLU B C 1
ATOM 2458 O O . GLU B 1 148 ? 8.727 0.222 2.785 1 96.94 148 GLU B O 1
ATOM 2463 N N . LEU B 1 149 ? 9.391 2.279 2.242 1 97 149 LEU B N 1
ATOM 2464 C CA . LEU B 1 149 ? 10.617 1.87 1.558 1 97 149 LEU B CA 1
ATOM 2465 C C . LEU B 1 149 ? 11.828 2.025 2.471 1 97 149 LEU B C 1
ATOM 2467 O O . LEU B 1 149 ? 11.914 2.992 3.23 1 97 149 LEU B O 1
ATOM 2471 N N . PRO B 1 150 ? 12.719 1.093 2.381 1 95.44 150 PRO B N 1
ATOM 2472 C CA . PRO B 1 150 ? 13.938 1.196 3.188 1 95.44 150 PRO B CA 1
ATOM 2473 C C . PRO B 1 150 ? 14.984 2.123 2.568 1 95.44 150 PRO B C 1
ATOM 2475 O O . PRO B 1 150 ? 16.047 1.664 2.131 1 95.44 150 PRO B O 1
ATOM 2478 N N . ILE B 1 151 ? 14.797 3.365 2.596 1 93.31 151 ILE B N 1
ATOM 2479 C CA . ILE B 1 151 ? 15.586 4.34 1.854 1 93.31 151 ILE B CA 1
ATOM 2480 C C . ILE B 1 151 ? 16.891 4.629 2.602 1 93.31 151 ILE B C 1
ATOM 2482 O O . ILE B 1 151 ? 17.75 5.34 2.094 1 93.31 151 ILE B O 1
ATOM 2486 N N . GLU B 1 152 ? 17.047 4.227 3.836 1 76.56 152 GLU B N 1
ATOM 2487 C CA . GLU B 1 152 ? 18.281 4.457 4.566 1 76.56 152 GLU B CA 1
ATOM 2488 C C . GLU B 1 152 ? 19.484 3.902 3.805 1 76.56 152 GLU B C 1
ATOM 2490 O O . GLU B 1 152 ? 20.609 4.391 3.963 1 76.56 152 GLU B O 1
ATOM 2495 N N . LYS B 1 153 ? 19.234 2.957 3.027 1 64 153 LYS B N 1
ATOM 2496 C CA . LYS B 1 153 ? 20.297 2.289 2.295 1 64 153 LYS B CA 1
ATOM 2497 C C . LYS B 1 153 ? 20.75 3.117 1.092 1 64 153 LYS B C 1
ATOM 2499 O O . LYS B 1 153 ? 21.781 2.828 0.477 1 64 153 LYS B O 1
ATOM 2504 N N . THR B 1 154 ? 19.922 4.008 0.648 1 59.75 154 THR B N 1
ATOM 2505 C CA . THR B 1 154 ? 20.141 4.715 -0.605 1 59.75 154 THR B CA 1
ATOM 2506 C C . THR B 1 154 ? 21.234 5.773 -0.435 1 59.75 154 THR B C 1
ATOM 2508 O O . THR B 1 154 ? 21.734 6.32 -1.42 1 59.75 154 THR B O 1
ATOM 2511 N N . ILE B 1 155 ? 21.516 6.211 0.773 1 56.62 155 ILE B N 1
ATOM 2512 C CA . ILE B 1 155 ? 22.516 7.262 0.946 1 56.62 155 ILE B CA 1
ATOM 2513 C C . ILE B 1 155 ? 23.922 6.66 0.876 1 56.62 155 ILE B C 1
ATOM 2515 O O . ILE B 1 155 ? 24.188 5.637 1.507 1 56.62 155 ILE B O 1
ATOM 2519 N N . ASP B 1 156 ? 24.484 6.82 -0.233 1 50.75 156 ASP B N 1
ATOM 2520 C CA . ASP B 1 156 ? 25.922 6.574 -0.361 1 50.75 156 ASP B CA 1
ATOM 2521 C C . ASP B 1 156 ? 26.672 7.109 0.852 1 50.75 156 ASP B C 1
ATOM 2523 O O . ASP B 1 156 ? 26.5 8.266 1.237 1 50.75 156 ASP B O 1
ATOM 2527 N N . PRO B 1 157 ? 27.125 6.203 1.82 1 43.56 157 PRO B N 1
ATOM 2528 C CA . PRO B 1 157 ? 28.047 6.762 2.805 1 43.56 157 PRO B CA 1
ATOM 2529 C C . PRO B 1 157 ? 29.094 7.691 2.176 1 43.56 157 PRO B C 1
ATOM 2531 O O . PRO B 1 157 ? 29.672 7.367 1.137 1 43.56 157 PRO B O 1
ATOM 2534 N N . LYS B 1 158 ? 29.031 8.961 2.371 1 34 158 LYS B N 1
ATOM 2535 C CA . LYS B 1 158 ? 30.266 9.688 2.096 1 34 158 LYS B CA 1
ATOM 2536 C C . LYS B 1 158 ? 31.453 9.016 2.764 1 34 158 LYS B C 1
ATOM 2538 O O . LYS B 1 158 ? 31.344 8.484 3.871 1 34 158 LYS B O 1
#

Secondary structure (DSSP, 8-state):
--TT--HHHHHHHHHHHH-TT--HHHHHHHHT--HHHHHHHHHHHHHTTSEEEEEEEE-TGGGT--EEEEEEEEE-STTTHHHHHHHHHH-TTEEEEEEESSSSSEEEEEEESSHHHHHHHHHHHHHSTTEEEEEEEEEEEEEEE-----GGGGS---/--TT--HHHHHHHHHHHH-TT--HHHHHHHHT--HHHHHHHHHHHHHTTSEEEEEEEE-TGGGT--EEEEEEEEE-STTTHHHHHHHHHH-TTEEEEEEESSS-SEEEEEEESSHHHHHHHHHHHHHSTTEEEEEEEEEEEEEEE-----GGGGS---